Protein AF-A0A812VCA5-F1 (afdb_monomer_lite)

Radius of gyration: 24.83 Å; chains: 1; bounding box: 68×66×64 Å

Sequence (278 aa):
MALTKELDLVQTISLDGHQSVREQRDLLWLFWRYLLQLSQGEVRLMDTCKSSAPEVLPAAVPANAPSLSSWLSLDPGPFSNWGLPSPDRAWLLAASWPPWFTLPLWSWLQGSCWSQYCYKSRTPHGTSYIELLLDFVFTAGICPPASLEAAGQMPEAPEDLTEPVAVRQMINCFVQAVRQLERLSRHKVWPLRRKKVFALRALGFEEPRIGVESRLQLSRPMELGSMLLRTLHEGSAQAIVDFVRGLGKKPHPDISLQKTWQRQTASDRAKIGRMLTK

Organism: NCBI:txid1628268

Foldseek 3Di:
DVVVVVVVVVVVVVVVVVVVVVVVVVVVVVVVVVVVVVVVVVVVVVVVVVVDDDDDDDDDDDPPDLDLVLLVVLQPDDWAQPQDDQDDLLLQLLALAFQLPLNLLLVLLRVKIWGPDFDPDPAFAAAFLLLVQLLSCVRSLAQADLDSVRRLVDLHGDLAPPDFHQSVSSSVSSVVSVVSSCQLSVDDRDADKDQFHQSCVSNVDRGTHTHHRTDIDRPDSVVSSVLVNCCVVVSGCVSSRVSSNVVPDGDDGPSVSSVSSSVDDNVRSNVSSVVSND

Structure (mmCIF, N/CA/C/O backbone):
data_AF-A0A812VCA5-F1
#
_entry.id   AF-A0A812VCA5-F1
#
loop_
_atom_site.group_PDB
_atom_site.id
_atom_site.type_symbol
_atom_site.label_atom_id
_atom_site.label_alt_id
_atom_site.label_comp_id
_atom_site.label_asym_id
_atom_site.label_entity_id
_atom_site.label_seq_id
_atom_site.pdbx_PDB_ins_code
_atom_site.Cartn_x
_atom_site.Cartn_y
_atom_site.Cartn_z
_atom_site.occupancy
_atom_site.B_iso_or_equiv
_atom_site.auth_seq_id
_atom_site.auth_comp_id
_atom_site.auth_asym_id
_atom_site.auth_atom_id
_atom_site.pdbx_PDB_model_num
ATOM 1 N N . MET A 1 1 ? 47.434 -47.867 -11.215 1.00 56.16 1 MET A N 1
ATOM 2 C CA . MET A 1 1 ? 47.153 -47.872 -9.760 1.00 56.16 1 MET A CA 1
ATOM 3 C C . MET A 1 1 ? 46.870 -46.488 -9.160 1.00 56.16 1 MET A C 1
ATOM 5 O O . MET A 1 1 ? 46.261 -46.450 -8.102 1.00 56.16 1 MET A O 1
ATOM 9 N N . ALA A 1 2 ? 47.273 -45.365 -9.776 1.00 59.88 2 ALA A N 1
ATOM 10 C CA . ALA A 1 2 ? 46.920 -44.025 -9.273 1.00 59.88 2 ALA A CA 1
ATOM 11 C C . ALA A 1 2 ? 45.443 -43.656 -9.542 1.00 59.88 2 ALA A C 1
ATOM 13 O O . ALA A 1 2 ? 44.734 -43.264 -8.625 1.00 59.88 2 ALA A O 1
ATOM 14 N N . LEU A 1 3 ? 44.953 -43.921 -10.759 1.00 59.25 3 LEU A N 1
ATOM 15 C CA . LEU A 1 3 ? 43.573 -43.625 -11.183 1.00 59.25 3 LEU A CA 1
ATOM 16 C C . LEU A 1 3 ? 42.489 -44.352 -10.370 1.00 59.25 3 LEU A C 1
ATOM 18 O O . LEU A 1 3 ? 41.416 -43.811 -10.149 1.00 59.25 3 LEU A O 1
ATOM 22 N N . THR A 1 4 ? 42.766 -45.567 -9.891 1.00 70.31 4 THR A N 1
ATOM 23 C CA . THR A 1 4 ? 41.840 -46.320 -9.030 1.00 70.31 4 THR A CA 1
ATOM 24 C C . THR A 1 4 ? 41.686 -45.669 -7.656 1.00 70.31 4 THR A C 1
ATOM 26 O O . THR A 1 4 ? 40.576 -45.577 -7.155 1.00 70.31 4 THR A O 1
ATOM 29 N N . LYS A 1 5 ? 42.773 -45.124 -7.089 1.00 71.00 5 LYS A N 1
ATOM 30 C CA . LYS A 1 5 ? 42.732 -44.418 -5.798 1.00 71.00 5 LYS A CA 1
ATOM 31 C C . LYS A 1 5 ? 41.992 -43.083 -5.886 1.00 71.00 5 LYS A C 1
ATOM 33 O O . LYS A 1 5 ? 41.317 -42.701 -4.938 1.00 71.00 5 LYS A O 1
ATOM 38 N N . GLU A 1 6 ? 42.114 -42.379 -7.010 1.00 68.44 6 GLU A N 1
ATOM 39 C CA . GLU A 1 6 ? 41.361 -41.142 -7.255 1.00 68.44 6 GLU A CA 1
ATOM 40 C C . GLU A 1 6 ? 39.863 -41.418 -7.432 1.00 68.44 6 GLU A C 1
ATOM 42 O O . GLU A 1 6 ? 39.037 -40.672 -6.911 1.00 68.44 6 GLU A O 1
ATOM 47 N N . LEU A 1 7 ? 39.504 -42.517 -8.103 1.00 73.31 7 LEU A N 1
ATOM 48 C CA . LEU A 1 7 ? 38.109 -42.922 -8.266 1.00 73.31 7 LEU A CA 1
ATOM 49 C C . LEU A 1 7 ? 37.467 -43.311 -6.923 1.00 73.31 7 LEU A C 1
ATOM 51 O O . LEU A 1 7 ? 36.348 -42.885 -6.639 1.00 73.31 7 LEU A O 1
ATOM 55 N N . ASP A 1 8 ? 38.196 -44.047 -6.080 1.00 74.94 8 ASP A N 1
ATOM 56 C CA . ASP A 1 8 ? 37.752 -44.420 -4.731 1.00 74.94 8 ASP A CA 1
ATOM 57 C C . ASP A 1 8 ? 37.550 -43.183 -3.839 1.00 74.94 8 ASP A C 1
ATOM 59 O O . ASP A 1 8 ? 36.564 -43.106 -3.101 1.00 74.94 8 ASP A O 1
ATOM 63 N N . LEU A 1 9 ? 38.436 -42.183 -3.948 1.00 77.75 9 LEU A N 1
ATOM 64 C CA . LEU A 1 9 ? 38.333 -40.908 -3.229 1.00 77.75 9 LEU A CA 1
ATOM 65 C C . LEU A 1 9 ? 37.090 -40.109 -3.657 1.00 77.75 9 LEU A C 1
ATOM 67 O O . LEU A 1 9 ? 36.360 -39.583 -2.820 1.00 77.75 9 LEU A O 1
ATOM 71 N N . VAL A 1 10 ? 36.817 -40.030 -4.963 1.00 72.38 10 VAL A N 1
ATOM 72 C CA . VAL A 1 10 ? 35.624 -39.339 -5.484 1.00 72.38 10 VAL A CA 1
ATOM 73 C C . VAL A 1 10 ? 34.343 -40.048 -5.040 1.00 72.38 10 VAL A C 1
ATOM 75 O O . VAL A 1 10 ? 33.369 -39.385 -4.681 1.00 72.38 10 VAL A O 1
ATOM 78 N N . GLN A 1 11 ? 34.339 -41.383 -5.005 1.00 76.50 11 GLN A N 1
ATOM 79 C CA . GLN A 1 11 ? 33.204 -42.154 -4.498 1.00 76.50 11 GLN A CA 1
ATOM 80 C C . GLN A 1 11 ? 32.969 -41.921 -3.002 1.00 76.50 11 GLN A C 1
ATOM 82 O O . GLN A 1 11 ? 31.820 -41.741 -2.602 1.00 76.50 11 GLN A O 1
ATOM 87 N N . THR A 1 12 ? 34.027 -41.852 -2.188 1.00 76.38 12 THR A N 1
ATOM 88 C CA . THR A 1 12 ? 33.900 -41.538 -0.752 1.00 76.38 12 THR A CA 1
ATOM 89 C C . THR A 1 12 ? 33.366 -40.125 -0.534 1.00 76.38 12 THR A C 1
ATOM 91 O O . THR A 1 12 ? 32.377 -39.962 0.171 1.00 76.38 12 THR A O 1
ATOM 94 N N . ILE A 1 13 ? 33.908 -39.119 -1.231 1.00 77.62 13 ILE A N 1
ATOM 95 C CA . ILE A 1 13 ? 33.417 -37.731 -1.146 1.00 77.62 13 ILE A CA 1
ATOM 96 C C . ILE A 1 13 ? 31.944 -37.629 -1.581 1.00 77.62 13 ILE A C 1
ATOM 98 O O . ILE A 1 13 ? 31.159 -36.902 -0.970 1.00 77.62 13 ILE A O 1
ATOM 102 N N . SER A 1 14 ? 31.540 -38.362 -2.623 1.00 76.75 14 SER A N 1
ATOM 103 C CA . SER A 1 14 ? 30.147 -38.377 -3.085 1.00 76.75 14 SER A CA 1
ATOM 104 C C . SER A 1 14 ? 29.209 -39.037 -2.070 1.00 76.75 14 SER A C 1
ATOM 106 O O . SER A 1 14 ? 28.092 -38.557 -1.874 1.00 76.75 14 SER A O 1
ATOM 108 N N . LEU A 1 15 ? 29.640 -40.124 -1.424 1.00 77.88 15 LEU A N 1
ATOM 109 C CA . LEU A 1 15 ? 28.873 -40.802 -0.377 1.00 77.88 15 LEU A CA 1
ATOM 110 C C . LEU A 1 15 ? 28.726 -39.920 0.867 1.00 77.88 15 LEU A C 1
ATOM 112 O O . LEU A 1 15 ? 27.606 -39.756 1.352 1.00 77.88 15 LEU A O 1
ATOM 116 N N . ASP A 1 16 ? 29.811 -39.281 1.305 1.00 77.31 16 ASP A N 1
ATOM 117 C CA . ASP A 1 16 ? 29.817 -38.339 2.429 1.00 77.31 16 ASP A CA 1
ATOM 118 C C . ASP A 1 16 ? 28.909 -37.133 2.143 1.00 77.31 16 ASP A C 1
ATOM 120 O O . ASP A 1 16 ? 28.121 -36.711 2.992 1.00 77.31 16 ASP A O 1
ATOM 124 N N . GLY A 1 17 ? 28.937 -36.617 0.908 1.00 76.38 17 GLY A N 1
ATOM 125 C CA . GLY A 1 17 ? 28.034 -35.558 0.457 1.00 76.38 17 GLY A CA 1
ATOM 126 C C . GLY A 1 17 ? 26.562 -35.981 0.496 1.00 76.38 17 GLY A C 1
ATOM 127 O O . GLY A 1 17 ? 25.713 -35.246 1.005 1.00 76.38 17 GLY A O 1
ATOM 128 N N . HIS A 1 18 ? 26.239 -37.185 0.017 1.00 76.31 18 HIS A N 1
ATOM 129 C CA . HIS A 1 18 ? 24.876 -37.718 0.084 1.00 76.31 18 HIS A CA 1
ATOM 130 C C . HIS A 1 18 ? 24.401 -37.956 1.520 1.00 76.31 18 HIS A C 1
ATOM 132 O O . HIS A 1 18 ? 23.226 -37.723 1.816 1.00 76.31 18 HIS A O 1
ATOM 138 N N . GLN A 1 19 ? 25.290 -38.404 2.405 1.00 83.38 19 GLN A N 1
ATOM 139 C CA . GLN A 1 19 ? 24.985 -38.577 3.819 1.00 83.38 19 GLN A CA 1
ATOM 140 C C . GLN A 1 19 ? 24.722 -37.224 4.492 1.00 83.38 19 GLN A C 1
ATOM 142 O O . GLN A 1 19 ? 23.683 -37.064 5.130 1.00 83.38 19 GLN A O 1
ATOM 147 N N . SER A 1 20 ? 25.568 -36.221 4.247 1.00 76.44 20 SER A N 1
ATOM 148 C CA . SER A 1 20 ? 25.387 -34.867 4.781 1.00 76.44 20 SER A CA 1
ATOM 149 C C . SER A 1 20 ? 24.061 -34.231 4.341 1.00 76.44 20 SER A C 1
ATOM 151 O O . SER A 1 20 ? 23.353 -33.637 5.152 1.00 76.44 20 SER A O 1
ATOM 153 N N . VAL A 1 21 ? 23.653 -34.414 3.079 1.00 81.81 21 VAL A N 1
ATOM 154 C CA . VAL A 1 21 ? 22.357 -33.912 2.579 1.00 81.81 21 VAL A CA 1
ATOM 155 C C . VAL A 1 21 ? 21.173 -34.603 3.267 1.00 81.81 21 VAL A C 1
ATOM 157 O O . VAL A 1 21 ? 20.163 -33.957 3.559 1.00 81.81 21 VAL A O 1
ATOM 160 N N . ARG A 1 22 ? 21.275 -35.909 3.550 1.00 84.06 22 ARG A N 1
ATOM 161 C CA . ARG A 1 22 ? 20.239 -36.633 4.307 1.00 84.06 22 ARG A CA 1
ATOM 162 C C . ARG A 1 22 ? 20.154 -36.129 5.744 1.00 84.06 22 ARG A C 1
ATOM 164 O O . ARG A 1 22 ? 19.058 -35.814 6.194 1.00 84.06 22 ARG A O 1
ATOM 171 N N . GLU A 1 23 ? 21.292 -35.966 6.411 1.00 88.62 23 GLU A N 1
ATOM 172 C CA . GLU A 1 23 ? 21.362 -35.434 7.776 1.00 88.62 23 GLU A CA 1
ATOM 173 C C . GLU A 1 23 ? 20.780 -34.015 7.862 1.00 88.62 23 GLU A C 1
ATOM 175 O O . GLU A 1 23 ? 19.975 -33.728 8.746 1.00 88.62 23 GLU A O 1
ATOM 180 N N . GLN A 1 24 ? 21.094 -33.138 6.903 1.00 84.62 24 GLN A N 1
ATOM 181 C CA . GLN A 1 24 ? 20.508 -31.795 6.828 1.00 84.62 24 GLN A CA 1
ATOM 182 C C . GLN A 1 24 ? 18.989 -31.831 6.648 1.00 84.62 24 GLN A C 1
ATOM 184 O O . GLN A 1 24 ? 18.277 -31.064 7.297 1.00 84.62 24 GLN A O 1
ATOM 189 N N . ARG A 1 25 ? 18.473 -32.722 5.793 1.00 87.19 25 ARG A N 1
ATOM 190 C CA . ARG A 1 25 ? 17.028 -32.892 5.593 1.00 87.19 25 ARG A CA 1
ATOM 191 C C . ARG A 1 25 ? 16.339 -33.366 6.872 1.00 87.19 25 ARG A C 1
ATOM 193 O O . ARG A 1 25 ? 15.273 -32.853 7.211 1.00 87.19 25 ARG A O 1
ATOM 200 N N . ASP A 1 26 ? 16.945 -34.312 7.578 1.00 89.19 26 ASP A N 1
ATOM 201 C CA . ASP A 1 26 ? 16.383 -34.879 8.802 1.00 89.19 26 ASP A CA 1
ATOM 202 C C . ASP A 1 26 ? 16.409 -33.849 9.948 1.00 89.19 26 ASP A C 1
ATOM 204 O O . ASP A 1 26 ? 15.414 -33.680 10.657 1.00 89.19 26 ASP A O 1
ATOM 208 N N . LEU A 1 27 ? 17.486 -33.061 10.067 1.00 89.31 27 LEU A N 1
ATOM 209 C CA . LEU A 1 27 ? 17.568 -31.924 10.993 1.00 89.31 27 LEU A CA 1
ATOM 210 C C . LEU A 1 27 ? 16.545 -30.832 10.665 1.00 89.31 27 LEU A C 1
ATOM 212 O O . LEU A 1 27 ? 15.893 -30.308 11.569 1.00 89.31 27 LEU A O 1
ATOM 216 N N . LEU A 1 28 ? 16.361 -30.506 9.382 1.00 89.81 28 LEU A N 1
ATOM 217 C CA . LEU A 1 28 ? 15.352 -29.543 8.943 1.00 89.81 28 LEU A CA 1
ATOM 218 C C . LEU A 1 28 ? 13.943 -30.031 9.305 1.00 89.81 28 LEU A C 1
ATOM 220 O O . LEU A 1 28 ? 13.126 -29.257 9.798 1.00 89.81 28 LEU A O 1
ATOM 224 N N . TRP A 1 29 ? 13.660 -31.320 9.108 1.00 92.56 29 TRP A N 1
ATOM 225 C CA . TRP A 1 29 ? 12.383 -31.922 9.482 1.00 92.56 29 TRP A CA 1
ATOM 226 C C . TRP A 1 29 ? 12.132 -31.849 10.994 1.00 92.56 29 TRP A C 1
ATOM 228 O O . TRP A 1 29 ? 11.040 -31.460 11.418 1.00 92.56 29 TRP A O 1
ATOM 238 N N . LEU A 1 30 ? 13.146 -32.151 11.814 1.00 91.56 30 LEU A N 1
ATOM 239 C CA . LEU A 1 30 ? 13.072 -32.007 13.272 1.00 91.56 30 LEU A CA 1
ATOM 240 C C . LEU A 1 30 ? 12.831 -30.552 13.687 1.00 91.56 30 LEU A C 1
ATOM 242 O O . LEU A 1 30 ? 11.989 -30.295 14.547 1.00 91.56 30 LEU A O 1
ATOM 246 N N . PHE A 1 31 ? 13.514 -29.601 13.048 1.00 91.31 31 PHE A N 1
ATOM 247 C CA . PHE A 1 31 ? 13.333 -28.173 13.297 1.00 91.31 31 PHE A CA 1
ATOM 248 C C . PHE A 1 31 ? 11.910 -27.706 12.963 1.00 91.31 31 PHE A C 1
ATOM 250 O O . PHE A 1 31 ? 11.265 -27.056 13.786 1.00 91.31 31 PHE A O 1
ATOM 257 N N . TRP A 1 32 ? 11.369 -28.094 11.804 1.00 90.81 32 TRP A N 1
ATOM 258 C CA . TRP A 1 32 ? 9.988 -27.778 11.429 1.00 90.81 32 TRP A CA 1
ATOM 259 C C . TRP A 1 32 ? 8.969 -28.388 12.387 1.00 90.81 32 TRP A C 1
ATOM 261 O O . TRP A 1 32 ? 8.018 -27.718 12.793 1.00 90.81 32 TRP A O 1
ATOM 271 N N . ARG A 1 33 ? 9.178 -29.643 12.797 1.00 92.31 33 ARG A N 1
ATOM 272 C CA . ARG A 1 33 ? 8.324 -30.307 13.785 1.00 92.31 33 ARG A CA 1
ATOM 273 C C . ARG A 1 33 ? 8.376 -29.601 15.139 1.00 92.31 33 ARG A C 1
ATOM 275 O O . ARG A 1 33 ? 7.334 -29.437 15.769 1.00 92.31 33 ARG A O 1
ATOM 282 N N . TYR A 1 34 ? 9.558 -29.164 15.566 1.00 91.88 34 TYR A N 1
ATOM 283 C CA . TYR A 1 34 ? 9.727 -28.385 16.787 1.00 91.88 34 TYR A CA 1
ATOM 284 C C . TYR A 1 34 ? 8.976 -27.051 16.711 1.00 91.88 34 TYR A C 1
ATOM 286 O O . TYR A 1 34 ? 8.207 -26.738 17.616 1.00 91.88 34 TYR A O 1
ATOM 294 N N . LEU A 1 35 ? 9.111 -26.302 15.610 1.00 89.88 35 LEU A N 1
ATOM 295 C CA . LEU A 1 35 ? 8.365 -25.055 15.405 1.00 89.88 35 LEU A CA 1
ATOM 296 C C . LEU A 1 35 ? 6.846 -25.270 15.431 1.00 89.88 35 LEU A C 1
ATOM 298 O O . LEU A 1 35 ? 6.125 -24.465 16.016 1.00 89.88 35 LEU A O 1
ATOM 302 N N . LEU A 1 36 ? 6.360 -26.368 14.844 1.00 89.75 36 LEU A N 1
ATOM 303 C CA . LEU A 1 36 ? 4.942 -26.728 14.873 1.00 89.75 36 LEU A CA 1
ATOM 304 C C . LEU A 1 36 ? 4.457 -27.055 16.295 1.00 89.75 36 LEU A C 1
ATOM 306 O O . LEU A 1 36 ? 3.362 -26.665 16.688 1.00 89.75 36 LEU A O 1
ATOM 310 N N . GLN A 1 37 ? 5.261 -27.766 17.086 1.00 86.50 37 GLN A N 1
ATOM 311 C CA . GLN A 1 37 ? 4.933 -28.039 18.488 1.00 86.50 37 GLN A CA 1
ATOM 312 C C . GLN A 1 37 ? 4.944 -26.761 19.330 1.00 86.50 37 GLN A C 1
ATOM 314 O O . GLN A 1 37 ? 4.091 -26.589 20.201 1.00 86.50 37 GLN A O 1
ATOM 319 N N . LEU A 1 38 ? 5.878 -25.853 19.049 1.00 87.19 38 LEU A N 1
ATOM 320 C CA . LEU A 1 38 ? 5.997 -24.580 19.745 1.00 87.19 38 LEU A CA 1
ATOM 321 C C . LEU A 1 38 ? 4.795 -23.671 19.454 1.00 87.19 38 LEU A C 1
ATOM 323 O O . LEU A 1 38 ? 4.223 -23.117 20.390 1.00 87.19 38 LEU A O 1
ATOM 327 N N . SER A 1 39 ? 4.338 -23.604 18.198 1.00 81.25 39 SER A N 1
ATOM 328 C CA . SER A 1 39 ? 3.136 -22.841 17.835 1.00 81.25 39 SER A CA 1
ATOM 329 C C . SER A 1 39 ? 1.861 -23.429 18.449 1.00 81.25 39 SER A C 1
ATOM 331 O O . SER A 1 39 ? 1.015 -22.689 18.946 1.00 81.25 39 SER A O 1
ATOM 333 N N . GLN A 1 40 ? 1.736 -24.759 18.511 1.00 81.81 40 GLN A N 1
ATOM 334 C CA . GLN A 1 40 ? 0.631 -25.414 19.222 1.00 81.81 40 GLN A CA 1
ATOM 335 C C . GLN A 1 40 ? 0.656 -25.121 20.730 1.00 81.81 40 GLN A C 1
ATOM 337 O O . GLN A 1 40 ? -0.400 -24.935 21.337 1.00 81.81 40 GLN A O 1
ATOM 342 N N . GLY A 1 41 ? 1.844 -25.074 21.340 1.00 79.94 41 GLY A N 1
ATOM 343 C CA . GLY A 1 41 ? 2.020 -24.696 22.742 1.00 79.94 41 GLY A CA 1
ATOM 344 C C . GLY A 1 41 ? 1.624 -23.244 23.012 1.00 79.94 41 GLY A C 1
ATOM 345 O O . GLY A 1 41 ? 0.910 -22.972 23.976 1.00 79.94 41 GLY A O 1
ATOM 346 N N . GLU A 1 42 ? 2.018 -22.328 22.128 1.00 80.06 42 GLU A N 1
ATOM 347 C CA . GLU A 1 42 ? 1.663 -20.910 22.210 1.00 80.06 42 GLU A CA 1
ATOM 348 C C . GLU A 1 42 ? 0.146 -20.697 22.120 1.00 80.06 42 GLU A C 1
ATOM 350 O O . GLU A 1 42 ? -0.420 -19.987 22.949 1.00 80.06 42 GLU A O 1
ATOM 355 N N . VAL A 1 43 ? -0.537 -21.382 21.194 1.00 77.00 43 VAL A N 1
ATOM 356 C CA . VAL A 1 43 ? -2.006 -21.329 21.069 1.00 77.00 43 VAL A CA 1
ATOM 357 C C . VAL A 1 43 ? -2.696 -21.813 22.347 1.00 77.00 43 VAL A C 1
ATOM 359 O O . VAL A 1 43 ? -3.606 -21.152 22.845 1.00 77.00 43 VAL A O 1
ATOM 362 N N . ARG A 1 44 ? -2.231 -22.917 22.945 1.00 76.81 44 ARG A N 1
ATOM 363 C CA . ARG A 1 44 ? -2.796 -23.420 24.212 1.00 76.81 44 ARG A CA 1
ATOM 364 C C . ARG A 1 44 ? -2.618 -22.427 25.361 1.00 76.81 44 ARG A C 1
ATOM 366 O O . ARG A 1 44 ? -3.541 -22.233 26.151 1.00 76.81 44 ARG A O 1
ATOM 373 N N . LEU A 1 45 ? -1.449 -21.795 25.463 1.00 72.94 45 LEU A N 1
ATOM 374 C CA . LEU A 1 45 ? -1.175 -20.787 26.492 1.00 72.94 45 LEU A CA 1
ATOM 375 C C . LEU A 1 45 ? -2.020 -19.528 26.281 1.00 72.94 45 LEU A C 1
ATOM 377 O O . LEU A 1 45 ? -2.613 -19.024 27.232 1.00 72.94 45 LEU A O 1
ATOM 381 N N . MET A 1 46 ? -2.140 -19.070 25.036 1.00 69.44 46 MET A N 1
ATOM 382 C CA . MET A 1 46 ? -3.028 -17.978 24.638 1.00 69.44 46 MET A CA 1
ATOM 383 C C . MET A 1 46 ? -4.481 -18.242 25.053 1.00 69.44 46 MET A C 1
ATOM 385 O O . MET A 1 46 ? -5.133 -17.354 25.599 1.00 69.44 46 MET A O 1
ATOM 389 N N . ASP A 1 47 ? -4.990 -19.455 24.840 1.00 71.25 47 ASP A N 1
ATOM 390 C CA . ASP A 1 47 ? -6.368 -19.810 25.199 1.00 71.25 47 ASP A CA 1
ATOM 391 C C . ASP A 1 47 ? -6.567 -19.979 26.715 1.00 71.25 47 ASP A C 1
ATOM 393 O O . ASP A 1 47 ? -7.628 -19.648 27.253 1.00 71.25 47 ASP A O 1
ATOM 397 N N . THR A 1 48 ? -5.520 -20.392 27.432 1.00 73.44 48 THR A N 1
ATOM 398 C CA . THR A 1 48 ? -5.535 -20.463 28.901 1.00 73.44 48 THR A CA 1
ATOM 399 C C . THR A 1 48 ? -5.548 -19.061 29.522 1.00 73.44 48 THR A C 1
ATOM 401 O O . THR A 1 48 ? -6.347 -18.796 30.418 1.00 73.44 48 THR A O 1
ATOM 404 N N . CYS A 1 49 ? -4.745 -18.128 28.999 1.00 61.28 49 CYS A N 1
ATOM 405 C CA . CYS A 1 49 ? -4.709 -16.735 29.459 1.00 61.28 49 CYS A CA 1
ATOM 406 C C . CYS A 1 49 ? -6.018 -15.978 29.186 1.00 61.28 49 CYS A C 1
ATOM 408 O O . CYS A 1 49 ? -6.403 -15.119 29.975 1.00 61.28 49 CYS A O 1
ATOM 410 N N . LYS A 1 50 ? -6.738 -16.307 28.105 1.00 60.06 50 LYS A N 1
ATOM 411 C CA . LYS A 1 50 ? -8.083 -15.761 27.842 1.00 60.06 50 LYS A CA 1
ATOM 412 C C . LYS A 1 50 ? -9.134 -16.254 28.841 1.00 60.06 50 LYS A C 1
ATOM 414 O O . LYS A 1 50 ? -10.143 -15.583 29.032 1.00 60.06 50 LYS A O 1
ATOM 419 N N . SER A 1 51 ? -8.909 -17.411 29.464 1.00 52.91 51 SER A N 1
ATOM 420 C CA . SER A 1 51 ? -9.853 -18.026 30.406 1.00 52.91 51 SER A CA 1
ATOM 421 C C . SER A 1 51 ? -9.686 -17.525 31.848 1.00 52.91 51 SER A C 1
ATOM 423 O O . SER A 1 51 ? -10.567 -17.749 32.673 1.00 52.91 51 SER A O 1
ATOM 425 N N . SER A 1 52 ? -8.598 -16.815 32.166 1.00 48.31 52 SER A N 1
ATOM 426 C CA . SER A 1 52 ? -8.379 -16.182 33.472 1.00 48.31 52 SER A CA 1
ATOM 427 C C . SER A 1 52 ? -8.647 -14.674 33.406 1.00 48.31 52 SER A C 1
ATOM 429 O O . SER A 1 52 ? -7.719 -13.867 33.333 1.00 48.31 52 SER A O 1
ATOM 431 N N . ALA A 1 53 ? -9.920 -14.276 33.411 1.00 39.53 53 ALA A N 1
ATOM 432 C CA . ALA A 1 53 ? -10.294 -12.876 33.611 1.00 39.53 53 ALA A CA 1
ATOM 433 C C . ALA A 1 53 ? -10.209 -12.519 35.110 1.00 39.53 53 ALA A C 1
ATOM 435 O O . ALA A 1 53 ? -10.771 -13.253 35.926 1.00 39.53 53 ALA A O 1
ATOM 436 N N . PRO A 1 54 ? -9.544 -11.416 35.501 1.00 47.06 54 PRO A N 1
ATOM 437 C CA . PRO A 1 54 ? -9.640 -10.900 36.854 1.00 47.06 54 PRO A CA 1
ATOM 438 C C . PRO A 1 54 ? -10.950 -10.132 37.079 1.00 47.06 54 PRO A C 1
ATOM 440 O O . PRO A 1 54 ? -11.521 -9.513 36.181 1.00 47.06 54 PRO A O 1
ATOM 443 N N . GLU A 1 55 ? -11.382 -10.227 38.329 1.00 42.19 55 GLU A N 1
ATOM 444 C CA . GLU A 1 55 ? -12.599 -9.743 38.971 1.00 42.19 55 GLU A CA 1
ATOM 445 C C . GLU A 1 55 ? -12.778 -8.206 38.921 1.00 42.19 55 GLU A C 1
ATOM 447 O O . GLU A 1 55 ? -11.825 -7.430 38.867 1.00 42.19 55 GLU A O 1
ATOM 452 N N . VAL A 1 56 ? -14.051 -7.803 38.897 1.00 53.94 56 VAL A N 1
ATOM 453 C CA . VAL A 1 56 ? -14.657 -6.495 38.563 1.00 53.94 56 VAL A CA 1
ATOM 454 C C . VAL A 1 56 ? -14.370 -5.374 39.580 1.00 53.94 56 VAL A C 1
ATOM 456 O O . VAL A 1 56 ? -14.217 -5.676 40.755 1.00 53.94 56 VAL A O 1
ATOM 459 N N . LEU A 1 57 ? -14.410 -4.090 39.150 1.00 38.22 57 LEU A N 1
ATOM 460 C CA . LEU A 1 57 ? -15.075 -2.923 39.810 1.00 38.22 57 LEU A CA 1
ATOM 461 C C . LEU A 1 57 ? -15.006 -1.635 38.911 1.00 38.22 57 LEU A C 1
ATOM 463 O O . LEU A 1 57 ? -14.250 -1.641 37.942 1.00 38.22 57 LEU A O 1
ATOM 467 N N . PRO A 1 58 ? -15.844 -0.575 39.094 1.00 55.22 58 PRO A N 1
ATOM 468 C CA . PRO A 1 58 ? -16.917 -0.261 38.134 1.00 55.22 58 PRO A CA 1
ATOM 469 C C . PRO A 1 58 ? -16.891 1.126 37.429 1.00 55.22 58 PRO A C 1
ATOM 471 O O . PRO A 1 58 ? -16.284 2.083 37.894 1.00 55.22 58 PRO A O 1
ATOM 474 N N . ALA A 1 59 ? -17.698 1.186 36.353 1.00 48.28 59 ALA A N 1
ATOM 475 C CA . ALA A 1 59 ? -18.454 2.301 35.744 1.00 48.28 59 ALA A CA 1
ATOM 476 C C . ALA A 1 59 ? -17.740 3.545 35.157 1.00 48.28 59 ALA A C 1
ATOM 478 O O . ALA A 1 59 ? -17.427 4.490 35.871 1.00 48.28 59 ALA A O 1
ATOM 479 N N . ALA A 1 60 ? -17.701 3.625 33.814 1.00 36.16 60 ALA A N 1
ATOM 480 C CA . ALA A 1 60 ? -18.386 4.670 33.027 1.00 36.16 60 ALA A CA 1
ATOM 481 C C . ALA A 1 60 ? -18.297 4.391 31.505 1.00 36.16 60 ALA A C 1
ATOM 483 O O . ALA A 1 60 ? -17.211 4.151 30.986 1.00 36.16 60 ALA A O 1
ATOM 484 N N . VAL A 1 61 ? -19.437 4.557 30.809 1.00 38.81 61 VAL A N 1
ATOM 485 C CA . VAL A 1 61 ? -19.657 4.566 29.337 1.00 38.81 61 VAL A CA 1
ATOM 486 C C . VAL A 1 61 ? -19.793 3.165 28.699 1.00 38.81 61 VAL A C 1
ATOM 488 O O . VAL A 1 61 ? -18.977 2.290 28.978 1.00 38.81 61 VAL A O 1
ATOM 491 N N . PRO A 1 62 ? -20.861 2.893 27.911 1.00 43.97 62 PRO A N 1
ATOM 492 C CA . PRO A 1 62 ? -21.295 1.531 27.624 1.00 43.97 62 PRO A CA 1
ATOM 493 C C . PRO A 1 62 ? -20.244 0.766 26.827 1.00 43.97 62 PRO A C 1
ATOM 495 O O . PRO A 1 62 ? -19.723 1.245 25.818 1.00 43.97 62 PRO A O 1
ATOM 498 N N . ALA A 1 63 ? -19.985 -0.456 27.286 1.00 40.66 63 ALA A N 1
ATOM 499 C CA . ALA A 1 63 ? -19.311 -1.497 26.536 1.00 40.66 63 ALA A CA 1
ATOM 500 C C . ALA A 1 63 ? -20.173 -1.862 25.319 1.00 40.66 63 ALA A C 1
ATOM 502 O O . ALA A 1 63 ? -20.914 -2.843 25.328 1.00 40.66 63 ALA A O 1
ATOM 503 N N . ASN A 1 64 ? -20.108 -1.049 24.266 1.00 47.66 64 ASN A N 1
ATOM 504 C CA . ASN A 1 64 ? -20.519 -1.511 22.954 1.00 47.66 64 ASN A CA 1
ATOM 505 C C . ASN A 1 64 ? -19.570 -2.654 22.604 1.00 47.66 64 ASN A C 1
ATOM 507 O O . ASN A 1 64 ? -18.356 -2.452 22.525 1.00 47.66 64 ASN A O 1
ATOM 511 N N . ALA A 1 65 ? -20.123 -3.855 22.437 1.00 54.41 65 ALA A N 1
ATOM 512 C CA . ALA A 1 65 ? -19.387 -4.976 21.878 1.00 54.41 65 ALA A CA 1
ATOM 513 C C . ALA A 1 65 ? -18.626 -4.505 20.620 1.00 54.41 65 ALA A C 1
ATOM 515 O O . ALA A 1 65 ? -19.141 -3.639 19.892 1.00 54.41 65 ALA A O 1
ATOM 516 N N . PRO A 1 66 ? -17.413 -5.033 20.369 1.00 68.12 66 PRO A N 1
ATOM 517 C CA . PRO A 1 66 ? -16.664 -4.701 19.167 1.00 68.12 66 PRO A CA 1
ATOM 518 C C . PRO A 1 66 ? -17.582 -4.872 17.961 1.00 68.12 66 PRO A C 1
ATOM 520 O O . PRO A 1 66 ? -18.155 -5.937 17.735 1.00 68.12 66 PRO A O 1
ATOM 523 N N . SER A 1 67 ? -17.815 -3.776 17.253 1.00 80.81 67 SER A N 1
ATOM 524 C CA . SER A 1 67 ? -18.848 -3.704 16.232 1.00 80.81 67 SER A CA 1
ATOM 525 C C . SER A 1 67 ? -18.351 -2.869 15.075 1.00 80.81 67 SER A C 1
ATOM 527 O O . SER A 1 67 ? -17.693 -1.839 15.243 1.00 80.81 67 SER A O 1
ATOM 529 N N . LEU A 1 68 ? -18.700 -3.320 13.875 1.00 85.69 68 LEU A N 1
ATOM 530 C CA . LEU A 1 68 ? -18.362 -2.632 12.641 1.00 85.69 68 LEU A CA 1
ATOM 531 C C . LEU A 1 68 ? -18.858 -1.177 12.663 1.00 85.69 68 LEU A C 1
ATOM 533 O O . LEU A 1 68 ? -18.128 -0.276 12.273 1.00 85.69 68 LEU A O 1
ATOM 537 N N . SER A 1 69 ? -20.047 -0.931 13.220 1.00 86.00 69 SER A N 1
ATOM 538 C CA . SER A 1 69 ? -20.608 0.413 13.397 1.00 86.00 69 SER A CA 1
ATOM 539 C C . SER A 1 69 ? -19.741 1.315 14.281 1.00 86.00 69 SER A C 1
ATOM 541 O O . SER A 1 69 ? -19.554 2.488 13.959 1.00 86.00 69 SER A O 1
ATOM 543 N N . SER A 1 70 ? -19.160 0.776 15.356 1.00 87.81 70 SER A N 1
ATOM 544 C CA . SER A 1 70 ? -18.249 1.531 16.223 1.00 87.81 70 SER A CA 1
ATOM 545 C C . SER A 1 70 ? -16.965 1.905 15.490 1.00 87.81 70 SER A C 1
ATOM 547 O O . SER A 1 70 ? -16.485 3.026 15.634 1.00 87.81 70 SER A O 1
ATOM 549 N N . TRP A 1 71 ? -16.428 1.011 14.659 1.00 91.06 71 TRP A N 1
ATOM 550 C CA . TRP A 1 71 ? -15.259 1.319 13.835 1.00 91.06 71 TRP A CA 1
ATOM 551 C C . TRP A 1 71 ? -15.558 2.386 12.776 1.00 91.06 71 TRP A C 1
ATOM 553 O O . TRP A 1 71 ? -14.762 3.305 12.610 1.00 91.06 71 TRP A O 1
ATOM 563 N N . LEU A 1 72 ? -16.733 2.343 12.144 1.00 87.94 72 LEU A N 1
ATOM 564 C CA . LEU A 1 72 ? -17.158 3.368 11.182 1.00 87.94 72 LEU A CA 1
ATOM 565 C C . LEU A 1 72 ? -17.390 4.740 11.814 1.00 87.94 72 LEU A C 1
ATOM 567 O O . LEU A 1 72 ? -17.139 5.764 11.186 1.00 87.94 72 LEU A O 1
ATOM 571 N N . SER A 1 73 ? -17.807 4.782 13.080 1.00 87.69 73 SER A N 1
ATOM 572 C CA . SER A 1 73 ? -17.946 6.046 13.813 1.00 87.69 73 SER A CA 1
ATOM 573 C C . SER A 1 73 ? -16.611 6.770 14.055 1.00 87.69 73 SER A C 1
ATOM 575 O O . SER A 1 73 ? -16.606 7.949 14.407 1.00 87.69 73 SER A O 1
ATOM 577 N N . LEU A 1 74 ? -15.473 6.093 13.838 1.00 86.38 74 LEU A N 1
ATOM 578 C CA . LEU A 1 74 ? -14.136 6.681 13.955 1.00 86.38 74 LEU A CA 1
ATOM 579 C C . LEU A 1 74 ? -13.761 7.590 12.780 1.00 86.38 74 LEU A C 1
ATOM 581 O O . LEU A 1 74 ? -12.660 8.135 12.798 1.00 86.38 74 LEU A O 1
ATOM 585 N N . ASP A 1 75 ? -14.632 7.766 11.787 1.00 81.81 75 ASP A N 1
ATOM 586 C CA . ASP A 1 75 ? -14.410 8.595 10.601 1.00 81.81 75 ASP A CA 1
ATOM 587 C C . ASP A 1 75 ? -15.197 9.922 10.707 1.00 81.81 75 ASP A C 1
ATOM 589 O O . ASP A 1 75 ? -16.143 10.149 9.955 1.00 81.81 75 ASP A O 1
ATOM 593 N N . PRO A 1 76 ? -14.844 10.840 11.633 1.00 72.56 76 PRO A N 1
ATOM 594 C CA . PRO A 1 76 ? -15.718 11.949 12.027 1.00 72.56 76 PRO A CA 1
ATOM 595 C C . PRO A 1 76 ? -15.868 13.050 10.966 1.00 72.56 76 PRO A C 1
ATOM 597 O O . PRO A 1 76 ? -16.716 13.925 11.122 1.00 72.56 76 PRO A O 1
ATOM 600 N N . GLY A 1 77 ? -15.037 13.055 9.915 1.00 80.19 77 GLY A N 1
ATOM 601 C CA . GLY A 1 77 ? -14.922 14.183 8.986 1.00 80.19 77 GLY A CA 1
ATOM 602 C C . GLY A 1 77 ? -14.548 15.511 9.682 1.00 80.19 77 GLY A C 1
ATOM 603 O O . GLY A 1 77 ? -14.249 15.524 10.878 1.00 80.19 77 GLY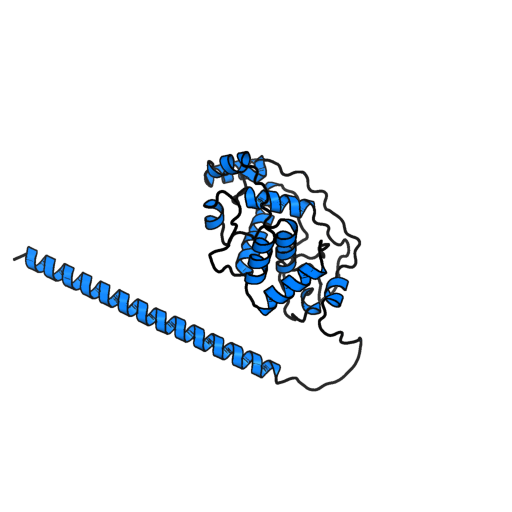 A O 1
ATOM 604 N N . PRO A 1 78 ? -14.503 16.640 8.951 1.00 90.25 78 PRO A N 1
ATOM 605 C CA . PRO A 1 78 ? -14.528 16.749 7.490 1.00 90.25 78 PRO A CA 1
ATOM 606 C C . PRO A 1 78 ? -13.258 16.163 6.845 1.00 90.25 78 PRO A C 1
ATOM 608 O O . PRO A 1 78 ? -12.210 16.047 7.487 1.00 90.25 78 PRO A O 1
ATOM 611 N N . PHE A 1 79 ? -13.356 15.785 5.569 1.00 92.69 79 PHE A N 1
ATOM 612 C CA . PHE A 1 79 ? -12.261 15.181 4.806 1.00 92.69 79 PHE A CA 1
ATOM 613 C C . PHE A 1 79 ? -11.728 16.135 3.742 1.00 92.69 79 PHE A C 1
ATOM 615 O O . PHE A 1 79 ? -12.476 16.918 3.162 1.00 92.69 79 PHE A O 1
ATOM 622 N N . SER A 1 80 ? -10.428 16.051 3.478 1.00 92.19 80 SER A N 1
ATOM 623 C CA . SER A 1 80 ? -9.755 16.851 2.463 1.00 92.19 80 SER A CA 1
ATOM 624 C C . SER A 1 80 ? -8.755 16.020 1.691 1.00 92.19 80 SER A C 1
ATOM 626 O O . SER A 1 80 ? -7.988 15.242 2.260 1.00 92.19 80 SER A O 1
ATOM 628 N N . ASN A 1 81 ? -8.731 16.250 0.389 1.00 91.44 81 ASN A N 1
ATOM 629 C CA . ASN A 1 81 ? -7.686 15.764 -0.491 1.00 91.44 81 ASN A CA 1
ATOM 630 C C . ASN A 1 81 ? -6.471 16.706 -0.399 1.00 91.44 81 ASN A C 1
ATOM 632 O O . ASN A 1 81 ? -6.606 17.873 -0.025 1.00 91.44 81 ASN A O 1
ATOM 636 N N . TRP A 1 82 ? -5.284 16.199 -0.709 1.00 89.12 82 TRP A N 1
ATOM 637 C CA . TRP A 1 82 ? -4.045 16.971 -0.804 1.00 89.12 82 TRP A CA 1
ATOM 638 C C . TRP A 1 82 ? -3.782 17.567 -2.188 1.00 89.12 82 TRP A C 1
ATOM 640 O O . TRP A 1 82 ? -2.799 18.280 -2.359 1.00 89.12 82 TRP A O 1
ATOM 650 N N . GLY A 1 83 ? -4.658 17.311 -3.162 1.00 90.50 83 GLY A N 1
ATOM 651 C CA . GLY A 1 83 ? -4.567 17.892 -4.498 1.00 90.50 83 GLY A CA 1
ATOM 652 C C . GLY A 1 83 ? -3.323 17.419 -5.242 1.00 90.50 83 GLY A C 1
ATOM 653 O O . GLY A 1 83 ? -2.609 18.233 -5.825 1.00 90.50 83 GLY A O 1
ATOM 654 N N . LEU A 1 84 ? -3.029 16.115 -5.180 1.00 93.25 84 LEU A N 1
ATOM 655 C CA . LEU A 1 84 ? -1.864 15.557 -5.864 1.00 93.25 84 LEU A CA 1
ATOM 656 C C . LEU A 1 84 ? -1.974 15.768 -7.385 1.00 93.25 84 LEU A C 1
ATOM 658 O O . LEU A 1 84 ? -3.065 15.611 -7.948 1.00 93.25 84 LEU A O 1
ATOM 662 N N . PRO A 1 85 ? -0.862 16.104 -8.063 1.00 93.50 85 PRO A N 1
ATOM 663 C CA . PRO A 1 85 ? -0.862 16.275 -9.507 1.00 93.50 85 PRO A CA 1
ATOM 664 C C . PRO A 1 85 ? -1.065 14.935 -10.224 1.00 93.50 85 PRO A C 1
ATOM 666 O O . PRO A 1 85 ? -0.893 13.855 -9.650 1.00 93.50 85 PRO A O 1
ATOM 669 N N . SER A 1 86 ? -1.379 15.007 -11.516 1.00 91.50 86 SER A N 1
ATOM 670 C CA . SER A 1 86 ? -1.310 13.841 -12.400 1.00 91.50 86 SER A CA 1
ATOM 671 C C . SER A 1 86 ? 0.102 13.240 -12.377 1.00 91.50 86 SER A C 1
ATOM 673 O O . SER A 1 86 ? 1.078 13.989 -12.270 1.00 91.50 86 SER A O 1
ATOM 675 N N . PRO A 1 87 ? 0.242 11.906 -12.465 1.00 90.75 87 PRO A N 1
ATOM 676 C CA . PRO A 1 87 ? 1.546 11.274 -12.345 1.00 90.75 87 PRO A CA 1
ATOM 677 C C . PRO A 1 87 ? 2.443 11.648 -13.528 1.00 90.75 87 PRO A C 1
ATOM 679 O O . PRO A 1 87 ? 2.080 11.432 -14.685 1.00 90.75 87 PRO A O 1
ATOM 682 N N . ASP A 1 88 ? 3.639 12.164 -13.241 1.00 91.38 88 ASP A N 1
ATOM 683 C CA . ASP A 1 88 ? 4.649 12.394 -14.271 1.00 91.38 88 ASP A CA 1
ATOM 684 C C . ASP A 1 88 ? 5.230 11.053 -14.741 1.00 91.38 88 ASP A C 1
ATOM 686 O O . ASP A 1 88 ? 5.674 10.208 -13.950 1.00 91.38 88 ASP A O 1
ATOM 690 N N . ARG A 1 89 ? 5.280 10.881 -16.064 1.00 91.75 89 ARG A N 1
ATOM 691 C CA . ARG A 1 89 ? 5.899 9.734 -16.728 1.00 91.75 89 ARG A CA 1
ATOM 692 C C . ARG A 1 89 ? 7.331 9.502 -16.243 1.00 91.75 89 ARG A C 1
ATOM 694 O O . ARG A 1 89 ? 7.739 8.349 -16.103 1.00 91.75 89 ARG A O 1
ATOM 701 N N . ALA A 1 90 ? 8.092 10.563 -15.973 1.00 91.44 90 ALA A N 1
ATOM 702 C CA . ALA A 1 90 ? 9.474 10.443 -15.519 1.00 91.44 90 ALA A CA 1
ATOM 703 C C . ALA A 1 90 ? 9.580 9.744 -14.155 1.00 91.44 90 ALA A C 1
ATOM 705 O O . ALA A 1 90 ? 10.451 8.892 -13.966 1.00 91.44 90 ALA A O 1
ATOM 706 N N . TRP A 1 91 ? 8.674 10.047 -13.220 1.00 92.06 91 TRP A N 1
ATOM 707 C CA . TRP A 1 91 ? 8.663 9.439 -11.886 1.00 92.06 91 TRP A CA 1
ATOM 708 C C . TRP A 1 91 ? 8.294 7.960 -11.962 1.00 92.06 91 TRP A C 1
ATOM 710 O O . TRP A 1 91 ? 8.925 7.130 -11.312 1.00 92.06 91 TRP A O 1
ATOM 720 N N . LEU A 1 92 ? 7.308 7.624 -12.798 1.00 91.69 92 LEU A N 1
ATOM 721 C CA . LEU A 1 92 ? 6.866 6.245 -13.006 1.00 91.69 92 LEU A CA 1
ATOM 722 C C . LEU A 1 92 ? 7.957 5.381 -13.651 1.00 91.69 92 LEU A C 1
ATOM 724 O O . LEU A 1 92 ? 8.132 4.229 -13.266 1.00 91.69 92 LEU A O 1
ATOM 728 N N . LEU A 1 93 ? 8.728 5.941 -14.589 1.00 92.75 93 LEU A N 1
ATOM 729 C CA . LEU A 1 93 ? 9.887 5.259 -15.174 1.00 92.75 93 LEU A CA 1
ATOM 730 C C . LEU A 1 93 ? 11.055 5.134 -14.186 1.00 92.75 93 LEU A C 1
ATOM 732 O O . LEU A 1 93 ? 11.767 4.135 -14.201 1.00 92.75 93 LEU A O 1
ATOM 736 N N . ALA A 1 94 ? 11.242 6.113 -13.299 1.00 93.56 94 ALA A N 1
ATOM 737 C CA . ALA A 1 94 ? 12.261 6.063 -12.251 1.00 93.56 94 ALA A CA 1
ATOM 738 C C . ALA A 1 94 ? 11.917 5.105 -11.097 1.00 93.56 94 ALA A C 1
ATOM 740 O O . ALA A 1 94 ? 12.803 4.728 -10.324 1.00 93.56 94 ALA A O 1
ATOM 741 N N . ALA A 1 95 ? 10.645 4.730 -10.944 1.00 93.50 95 ALA A N 1
ATOM 742 C CA . ALA A 1 95 ? 10.201 3.845 -9.881 1.00 93.50 95 ALA A CA 1
ATOM 743 C C . ALA A 1 95 ? 10.794 2.439 -10.041 1.00 93.50 95 ALA A C 1
ATOM 745 O O . ALA A 1 95 ? 10.874 1.877 -11.133 1.00 93.50 95 ALA A O 1
ATOM 746 N N . SER A 1 96 ? 11.189 1.837 -8.920 1.00 93.69 96 SER A N 1
ATOM 747 C CA . SER A 1 96 ? 11.657 0.449 -8.899 1.00 93.69 96 SER A CA 1
ATOM 748 C C . SER A 1 96 ? 10.511 -0.535 -9.083 1.00 93.69 96 SER A C 1
ATOM 750 O O . SER A 1 96 ? 10.772 -1.663 -9.482 1.00 93.69 96 SER A O 1
ATOM 752 N N . TRP A 1 97 ? 9.281 -0.113 -8.795 1.00 93.69 97 TRP A N 1
ATOM 753 C CA . TRP A 1 97 ? 8.057 -0.884 -8.978 1.00 93.69 97 TRP A CA 1
ATOM 754 C C . TRP A 1 97 ? 7.484 -0.701 -10.390 1.00 93.69 97 TRP A C 1
ATOM 756 O O . TRP A 1 97 ? 7.620 0.384 -10.961 1.00 93.69 97 TRP A O 1
ATOM 766 N N . PRO A 1 98 ? 6.823 -1.728 -10.948 1.00 92.44 98 PRO A N 1
ATOM 767 C CA . PRO A 1 98 ? 6.297 -1.679 -12.305 1.00 92.44 98 PRO A CA 1
ATOM 768 C C . PRO A 1 98 ? 5.100 -0.717 -12.446 1.00 92.44 98 PRO A C 1
ATOM 770 O O . PRO A 1 98 ? 4.313 -0.573 -11.504 1.00 92.44 98 PRO A O 1
ATOM 773 N N . PRO A 1 99 ? 4.913 -0.104 -13.630 1.00 92.50 99 PRO A N 1
ATOM 774 C CA . PRO A 1 99 ? 3.776 0.758 -13.952 1.00 92.50 99 PRO A CA 1
ATOM 775 C C . PRO A 1 99 ? 2.397 0.174 -13.659 1.00 92.50 99 PRO A C 1
ATOM 777 O O . PRO A 1 99 ? 1.540 0.905 -13.171 1.00 92.50 99 PRO A O 1
ATOM 780 N N . TRP A 1 100 ? 2.179 -1.128 -13.884 1.00 90.50 100 TRP A N 1
ATOM 781 C CA . TRP A 1 100 ? 0.900 -1.769 -13.547 1.00 90.50 100 TRP A CA 1
ATOM 782 C C . TRP A 1 100 ? 0.547 -1.656 -12.055 1.00 90.50 100 TRP A C 1
ATOM 784 O O . TRP A 1 100 ? -0.629 -1.705 -11.711 1.00 90.50 100 TRP A O 1
ATOM 794 N N . PHE A 1 101 ? 1.536 -1.468 -11.174 1.00 92.62 101 PHE A N 1
ATOM 795 C CA . PHE A 1 101 ? 1.326 -1.251 -9.743 1.00 92.62 101 PHE A CA 1
ATOM 796 C C . PHE A 1 101 ? 1.386 0.233 -9.363 1.00 92.62 101 PHE A C 1
ATOM 798 O O . PHE A 1 101 ? 0.549 0.713 -8.601 1.00 92.62 101 PHE A O 1
ATOM 805 N N . THR A 1 102 ? 2.356 0.985 -9.894 1.00 93.94 102 THR A N 1
ATOM 806 C CA . THR A 1 102 ? 2.586 2.383 -9.494 1.00 93.94 102 THR A CA 1
ATOM 807 C C . THR A 1 102 ? 1.534 3.353 -10.018 1.00 93.94 102 THR A C 1
ATOM 809 O O . THR A 1 102 ? 1.199 4.297 -9.304 1.00 93.94 102 THR A O 1
ATOM 812 N N . LEU A 1 103 ? 0.978 3.126 -11.214 1.00 92.56 103 LEU A N 1
ATOM 813 C CA . LEU A 1 103 ? -0.089 3.969 -11.765 1.00 92.56 103 LEU A CA 1
ATOM 814 C C . LEU A 1 103 ? -1.381 3.875 -10.933 1.00 92.56 103 LEU A C 1
ATOM 816 O O . LEU A 1 103 ? -1.860 4.916 -10.478 1.00 92.56 103 LEU A O 1
ATOM 820 N N . PRO A 1 104 ? -1.933 2.674 -10.665 1.00 92.81 104 PRO A N 1
ATOM 821 C CA . PRO A 1 104 ? -3.125 2.537 -9.829 1.00 92.81 104 PRO A CA 1
ATOM 822 C C . PRO A 1 104 ? -2.883 3.006 -8.397 1.00 92.81 104 PRO A C 1
ATOM 824 O O . PRO A 1 104 ? -3.757 3.631 -7.803 1.00 92.81 104 PRO A O 1
ATOM 827 N N . LEU A 1 105 ? -1.679 2.780 -7.859 1.00 94.69 105 LEU A N 1
ATOM 828 C CA . LEU A 1 105 ? -1.292 3.287 -6.544 1.00 94.69 105 LEU A CA 1
ATOM 829 C C . LEU A 1 105 ? -1.314 4.817 -6.489 1.00 94.69 105 LEU A C 1
ATOM 831 O O . LEU A 1 105 ? -1.852 5.382 -5.541 1.00 94.69 105 LEU A O 1
ATOM 835 N N . TRP A 1 106 ? -0.769 5.495 -7.504 1.00 94.94 106 TRP A N 1
ATOM 836 C CA . TRP A 1 106 ? -0.815 6.955 -7.578 1.00 94.94 106 TRP A CA 1
ATOM 837 C C . TRP A 1 106 ? -2.240 7.478 -7.752 1.00 94.94 106 TRP A C 1
ATOM 839 O O . TRP A 1 106 ? -2.625 8.430 -7.081 1.00 94.94 106 TRP A O 1
ATOM 849 N N . SER A 1 107 ? -3.042 6.836 -8.605 1.00 93.44 107 SER A N 1
ATOM 850 C CA . SER A 1 107 ? -4.448 7.204 -8.799 1.00 93.44 107 SER A CA 1
ATOM 851 C C . SER A 1 107 ? -5.255 7.070 -7.504 1.00 93.44 107 SER A C 1
ATOM 853 O O . SER A 1 107 ? -6.023 7.970 -7.167 1.00 93.44 107 SER A O 1
ATOM 855 N N . TRP A 1 108 ? -5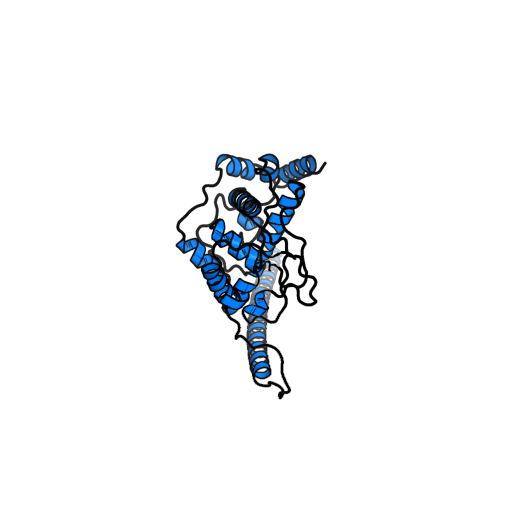.026 6.005 -6.733 1.00 94.94 108 TRP A N 1
ATOM 856 C CA . TRP A 1 108 ? -5.631 5.835 -5.414 1.00 94.94 108 TRP A CA 1
ATOM 857 C C . TRP A 1 108 ? -5.169 6.910 -4.418 1.00 94.94 108 TRP A C 1
ATOM 859 O O . TRP A 1 108 ? -6.003 7.521 -3.750 1.00 94.94 108 TRP A O 1
ATOM 869 N N . LEU A 1 109 ? -3.864 7.211 -4.354 1.00 95.06 109 LEU A N 1
ATOM 870 C CA . LEU A 1 109 ? -3.333 8.291 -3.507 1.00 95.06 109 LEU A CA 1
ATOM 871 C C . LEU A 1 109 ? -3.951 9.647 -3.870 1.00 95.06 109 LEU A C 1
ATOM 873 O O . LEU A 1 109 ? -4.315 10.418 -2.987 1.00 95.06 109 LEU A O 1
ATOM 877 N N . GLN A 1 110 ? -4.102 9.924 -5.166 1.00 94.62 110 GLN A N 1
ATOM 878 C CA . GLN A 1 110 ? -4.719 11.146 -5.668 1.00 94.62 110 GLN A CA 1
ATOM 879 C C . GLN A 1 110 ? -6.209 11.224 -5.324 1.00 94.62 110 GLN A C 1
ATOM 881 O O . GLN A 1 110 ? -6.704 12.318 -5.086 1.00 94.62 110 GLN A O 1
ATOM 886 N N . GLY A 1 111 ? -6.924 10.097 -5.282 1.00 93.31 111 GLY A N 1
ATOM 887 C CA . GLY A 1 111 ? -8.327 10.034 -4.860 1.00 93.31 111 GLY A CA 1
ATOM 888 C C . GLY A 1 111 ? -8.533 10.009 -3.341 1.00 93.31 111 GLY A C 1
ATOM 889 O O . GLY A 1 111 ? -9.658 10.186 -2.880 1.00 93.31 111 GLY A O 1
ATOM 890 N N . SER A 1 112 ? -7.471 9.803 -2.558 1.00 94.44 112 SER A N 1
ATOM 891 C CA . SER A 1 112 ? -7.562 9.630 -1.108 1.00 94.44 112 SER A CA 1
ATOM 892 C C . SER A 1 112 ? -7.896 10.942 -0.398 1.00 94.44 112 SER A C 1
ATOM 894 O O . SER A 1 112 ? -7.179 11.941 -0.503 1.00 94.44 112 SER A O 1
ATOM 896 N N . CYS A 1 113 ? -8.961 10.915 0.400 1.00 94.31 113 CYS A N 1
ATOM 897 C CA . CYS A 1 113 ? -9.371 12.026 1.249 1.00 94.31 113 CYS A CA 1
ATOM 898 C C . CYS A 1 113 ? -9.063 11.706 2.714 1.00 94.31 113 CYS A C 1
ATOM 900 O O . CYS A 1 113 ? -9.395 10.636 3.221 1.00 94.31 113 CYS A O 1
ATOM 902 N N . TRP A 1 114 ? -8.444 12.650 3.415 1.00 93.44 114 TRP A N 1
ATOM 903 C CA . TRP A 1 114 ? -7.983 12.464 4.786 1.00 93.44 114 TRP A CA 1
ATOM 904 C C . TRP A 1 114 ? -8.768 13.347 5.739 1.00 93.44 114 TRP A C 1
ATOM 906 O O . TRP A 1 114 ? -9.043 14.509 5.439 1.00 93.44 114 TRP A O 1
ATOM 916 N N . SER A 1 115 ? -9.112 12.807 6.904 1.00 92.19 115 SER A N 1
ATOM 917 C CA . SER A 1 115 ? -9.760 13.572 7.960 1.00 92.19 115 SER A CA 1
ATOM 918 C C . SER A 1 115 ? -8.855 14.726 8.378 1.00 92.19 115 SER A C 1
ATOM 920 O O . SER A 1 115 ? -7.670 14.537 8.676 1.00 92.19 115 SER A O 1
ATOM 922 N N . GLN A 1 116 ? -9.433 15.924 8.421 1.00 88.31 116 GLN A N 1
ATOM 923 C CA . GLN A 1 116 ? -8.781 17.116 8.957 1.00 88.31 116 GLN A CA 1
ATOM 924 C C . GLN A 1 116 ? -8.713 17.084 10.493 1.00 88.31 116 GLN A C 1
ATOM 926 O O . GLN A 1 116 ? -8.049 17.919 11.110 1.00 88.31 116 GLN A O 1
ATOM 931 N N . TYR A 1 117 ? -9.386 16.118 11.124 1.00 82.75 117 TYR A N 1
ATOM 932 C CA . TYR A 1 117 ? -9.405 15.976 12.567 1.00 82.75 117 TYR A CA 1
ATOM 933 C C . TYR A 1 117 ? -8.102 15.351 13.079 1.00 82.75 117 TYR A C 1
ATOM 935 O O . TYR A 1 117 ? -7.794 14.180 12.844 1.00 82.75 117 TYR A O 1
ATOM 943 N N . CYS A 1 118 ? -7.336 16.134 13.835 1.00 71.44 118 CYS A N 1
ATOM 944 C CA . CYS A 1 118 ? -6.123 15.668 14.499 1.00 71.44 118 CYS A CA 1
ATOM 945 C C . CYS A 1 118 ? -6.442 15.185 15.919 1.00 71.44 118 CYS A C 1
ATOM 947 O O . CYS A 1 118 ? -6.577 15.986 16.846 1.00 71.44 118 CYS A O 1
ATOM 949 N N . TYR A 1 119 ? -6.501 13.865 16.115 1.00 71.88 119 TYR A N 1
ATOM 950 C CA . TYR A 1 119 ? -6.700 13.271 17.439 1.00 71.88 119 TYR A CA 1
ATOM 951 C C . TYR A 1 119 ? -5.506 13.540 18.365 1.00 71.88 119 TYR A C 1
ATOM 953 O O . TYR A 1 119 ? -4.443 12.932 18.235 1.00 71.88 119 TYR A O 1
ATOM 961 N N . LYS A 1 120 ? -5.701 14.409 19.361 1.00 69.56 120 LYS A N 1
ATOM 962 C CA . LYS A 1 120 ? -4.756 14.633 20.469 1.00 69.56 120 LYS A CA 1
ATOM 963 C C . LYS A 1 120 ? -5.081 13.724 21.664 1.00 69.56 120 LYS A C 1
ATOM 965 O O . LYS A 1 120 ? -5.264 14.203 22.777 1.00 69.56 120 LYS A O 1
ATOM 970 N N . SER A 1 121 ? -5.206 12.415 21.441 1.00 76.62 121 SER A N 1
ATOM 971 C CA . SER A 1 121 ? -5.482 11.438 22.506 1.00 76.62 121 SER A CA 1
ATOM 972 C C . SER A 1 121 ? -4.266 10.551 22.792 1.00 76.62 121 SER A C 1
ATOM 974 O O . SER A 1 121 ? -3.367 10.407 21.962 1.00 76.62 121 SER A O 1
ATOM 976 N N . ARG A 1 122 ? -4.241 9.923 23.977 1.00 76.56 122 ARG A N 1
ATOM 977 C CA . ARG A 1 122 ? -3.238 8.894 24.323 1.00 76.56 122 ARG A CA 1
ATOM 978 C C . ARG A 1 122 ? -3.354 7.651 23.432 1.00 76.56 122 ARG A C 1
ATOM 980 O O . ARG A 1 122 ? -2.367 6.949 23.224 1.00 76.56 122 ARG A O 1
ATOM 987 N N . THR A 1 123 ? -4.547 7.404 22.896 1.00 80.75 123 THR A N 1
ATOM 988 C CA . THR A 1 123 ? -4.878 6.287 22.007 1.00 80.75 123 THR A CA 1
ATOM 989 C C . THR A 1 123 ? -5.424 6.824 20.682 1.00 80.75 123 THR A C 1
ATOM 991 O O . THR A 1 123 ? -6.636 6.799 20.462 1.00 80.75 123 THR A O 1
ATOM 994 N N . PRO A 1 124 ? -4.563 7.370 19.806 1.00 82.50 124 PRO A N 1
ATOM 995 C CA . PRO A 1 124 ? -5.014 7.931 18.540 1.00 82.50 124 PRO A CA 1
ATOM 996 C C . PRO A 1 124 ? -5.581 6.825 17.647 1.00 82.50 124 PRO A C 1
ATOM 998 O O . PRO A 1 124 ? -4.966 5.763 17.502 1.00 82.50 124 PRO A O 1
ATOM 1001 N N . HIS A 1 125 ? -6.738 7.078 17.034 1.00 85.56 125 HIS A N 1
ATOM 1002 C CA . HIS A 1 125 ? -7.362 6.096 16.155 1.00 85.56 125 HIS A CA 1
ATOM 1003 C C . HIS A 1 125 ? -6.545 5.924 14.878 1.00 85.56 125 HIS A C 1
ATOM 1005 O O . HIS A 1 125 ? -6.074 4.814 14.660 1.00 85.56 125 HIS A O 1
ATOM 1011 N N . GLY A 1 126 ? -6.268 7.003 14.131 1.00 91.00 126 GLY A N 1
ATOM 1012 C CA . GLY A 1 126 ? -5.460 6.971 12.900 1.00 91.00 126 GLY A CA 1
ATOM 1013 C C . GLY A 1 126 ? -5.923 5.915 11.889 1.00 91.00 126 GLY A C 1
ATOM 1014 O O . GLY A 1 126 ? -6.910 5.224 12.114 1.00 91.00 126 GLY A O 1
ATOM 1015 N N . THR A 1 127 ? -5.226 5.759 10.768 1.00 93.94 127 THR A N 1
ATOM 1016 C CA . THR A 1 127 ? -5.511 4.654 9.830 1.00 93.94 127 THR A CA 1
ATOM 1017 C C . THR A 1 127 ? -4.367 3.667 9.861 1.00 93.94 127 THR A C 1
ATOM 1019 O O . THR A 1 127 ? -3.217 4.044 9.634 1.00 93.94 127 THR A O 1
ATOM 1022 N N . SER A 1 128 ? -4.640 2.404 10.169 1.00 95.25 128 SER A N 1
ATOM 1023 C CA . SER A 1 128 ? -3.625 1.353 10.121 1.00 95.25 128 SER A CA 1
ATOM 1024 C C . SER A 1 128 ? -3.216 1.038 8.685 1.00 95.25 128 SER A C 1
ATOM 1026 O O . SER A 1 128 ? -3.970 1.241 7.738 1.00 95.25 128 SER A O 1
ATOM 1028 N N . TYR A 1 129 ? -2.003 0.516 8.501 1.00 96.06 129 TYR A N 1
ATOM 1029 C CA . TYR A 1 129 ? -1.546 0.146 7.162 1.00 96.06 129 TYR A CA 1
ATOM 1030 C C . TYR A 1 129 ? -2.357 -0.987 6.531 1.00 96.06 129 TYR A C 1
ATOM 1032 O O . TYR A 1 129 ? -2.422 -1.047 5.310 1.00 96.06 129 TYR A O 1
ATOM 1040 N N . ILE A 1 130 ? -2.980 -1.856 7.334 1.00 95.00 130 ILE A N 1
ATOM 1041 C CA . ILE A 1 130 ? -3.894 -2.868 6.798 1.00 95.00 130 ILE A CA 1
ATOM 1042 C C . ILE A 1 130 ? -5.178 -2.221 6.270 1.00 95.00 130 ILE A C 1
ATOM 1044 O O . ILE A 1 130 ? -5.605 -2.568 5.180 1.00 95.00 130 ILE A O 1
ATOM 1048 N N . GLU A 1 131 ? -5.740 -1.228 6.966 1.00 94.94 131 GLU A N 1
ATOM 1049 C CA . GLU A 1 131 ? -6.898 -0.474 6.460 1.00 94.94 131 GLU A CA 1
ATOM 1050 C C . GLU A 1 131 ? -6.568 0.232 5.138 1.00 94.94 131 GLU A C 1
ATOM 1052 O O . GLU A 1 131 ? -7.328 0.116 4.184 1.00 94.94 131 GLU A O 1
ATOM 1057 N N . LEU A 1 132 ? -5.402 0.889 5.049 1.00 95.69 132 LEU A N 1
ATOM 1058 C CA . LEU A 1 132 ? -4.951 1.538 3.809 1.00 95.69 132 LEU A CA 1
ATOM 1059 C C . LEU A 1 132 ? -4.740 0.544 2.667 1.00 95.69 132 LEU A C 1
ATOM 1061 O O . LEU A 1 132 ? -5.132 0.809 1.536 1.00 95.69 132 LEU A O 1
ATOM 1065 N N . LEU A 1 133 ? -4.105 -0.592 2.964 1.00 95.25 133 LEU A N 1
ATOM 1066 C CA . LEU A 1 133 ? -3.880 -1.653 1.992 1.00 95.25 133 LEU A CA 1
ATOM 1067 C C . LEU A 1 133 ? -5.211 -2.164 1.435 1.00 95.25 133 LEU A C 1
ATOM 1069 O O . LEU A 1 133 ? -5.350 -2.310 0.225 1.00 95.25 133 LEU A O 1
ATOM 1073 N N . LEU A 1 134 ? -6.175 -2.443 2.312 1.00 93.94 134 LEU A N 1
ATOM 1074 C CA . LEU A 1 134 ? -7.475 -2.960 1.909 1.00 93.94 134 LEU A CA 1
ATOM 1075 C C . LEU A 1 134 ? -8.273 -1.932 1.108 1.00 93.94 134 LEU A C 1
ATOM 1077 O O . LEU A 1 134 ? -8.876 -2.317 0.115 1.00 93.94 134 LEU A O 1
ATOM 1081 N N . ASP A 1 135 ? -8.240 -0.648 1.475 1.00 94.62 135 ASP A N 1
ATOM 1082 C CA . ASP A 1 135 ? -8.905 0.404 0.693 1.00 94.62 135 ASP A CA 1
ATOM 1083 C C . ASP A 1 135 ? -8.277 0.565 -0.697 1.00 94.62 135 ASP A C 1
ATOM 1085 O O . ASP A 1 135 ? -8.996 0.661 -1.694 1.00 94.62 135 ASP A O 1
ATOM 1089 N N . PHE A 1 136 ? -6.944 0.487 -0.785 1.00 94.12 136 PHE A N 1
ATOM 1090 C CA . PHE A 1 136 ? -6.236 0.451 -2.062 1.00 94.12 136 PHE A CA 1
ATOM 1091 C C . PHE A 1 136 ? -6.669 -0.748 -2.911 1.00 94.12 136 PHE A C 1
ATOM 1093 O O . PHE A 1 136 ? -7.068 -0.559 -4.057 1.00 94.12 136 PHE A O 1
ATOM 1100 N N . VAL A 1 137 ? -6.635 -1.969 -2.363 1.00 91.94 137 VAL A N 1
ATOM 1101 C CA . VAL A 1 137 ? -7.052 -3.179 -3.094 1.00 91.94 137 VAL A CA 1
ATOM 1102 C C . VAL A 1 137 ? -8.499 -3.046 -3.560 1.00 91.94 137 VAL A C 1
ATOM 1104 O O . VAL A 1 137 ? -8.817 -3.372 -4.702 1.00 91.94 137 VAL A O 1
ATOM 1107 N N . PHE A 1 138 ? -9.366 -2.529 -2.693 1.00 89.69 138 PHE A N 1
ATOM 1108 C CA . PHE A 1 138 ? -10.782 -2.363 -2.974 1.00 89.69 138 PHE A CA 1
ATOM 1109 C C . PHE A 1 138 ? -11.044 -1.365 -4.107 1.00 89.69 138 PHE A C 1
ATOM 1111 O O . PHE A 1 138 ? -11.882 -1.604 -4.975 1.00 89.69 138 PHE A O 1
ATOM 1118 N N . THR A 1 139 ? -10.314 -0.252 -4.105 1.00 90.06 139 THR A N 1
ATOM 1119 C CA . THR A 1 139 ? -10.512 0.856 -5.046 1.00 90.06 139 THR A CA 1
ATOM 1120 C C . THR A 1 139 ? -9.795 0.618 -6.373 1.00 90.06 139 THR A C 1
ATOM 1122 O O . THR A 1 139 ? -10.366 0.846 -7.437 1.00 90.06 139 THR A O 1
ATOM 1125 N N . ALA A 1 140 ? -8.547 0.151 -6.322 1.00 89.38 140 ALA A N 1
ATOM 1126 C CA . ALA A 1 140 ? -7.715 -0.079 -7.499 1.00 89.38 140 ALA A CA 1
ATOM 1127 C C . ALA A 1 140 ? -7.967 -1.445 -8.154 1.00 89.38 140 ALA A C 1
ATOM 1129 O O . ALA A 1 140 ? -7.658 -1.613 -9.332 1.00 89.38 140 ALA A O 1
ATOM 1130 N N . GLY A 1 141 ? -8.510 -2.417 -7.412 1.00 87.44 141 GLY A N 1
ATOM 1131 C CA . GLY A 1 141 ? -8.755 -3.775 -7.902 1.00 87.44 141 GLY A CA 1
ATOM 1132 C C . GLY A 1 141 ? -7.478 -4.589 -8.126 1.00 87.44 141 GLY A C 1
ATOM 1133 O O . GLY A 1 141 ? -7.462 -5.467 -8.980 1.00 87.44 141 GLY A O 1
ATOM 1134 N N . ILE A 1 142 ? -6.392 -4.277 -7.409 1.00 88.44 142 ILE A N 1
ATOM 1135 C CA . ILE A 1 142 ? -5.083 -4.928 -7.570 1.00 88.44 142 ILE A CA 1
ATOM 1136 C C . ILE A 1 142 ? -4.527 -5.320 -6.213 1.00 88.44 142 ILE A C 1
ATOM 1138 O O . ILE A 1 142 ? -4.491 -4.508 -5.288 1.00 88.44 142 ILE A O 1
ATOM 1142 N N . CYS A 1 143 ? -3.995 -6.534 -6.124 1.00 88.00 143 CYS A N 1
ATOM 1143 C CA . CYS A 1 143 ? -3.179 -6.955 -4.994 1.00 88.00 143 CYS A CA 1
ATOM 1144 C C . CYS A 1 143 ? -1.744 -6.429 -5.130 1.00 88.00 143 CYS A C 1
ATOM 1146 O O . CYS A 1 143 ? -1.124 -6.617 -6.181 1.00 88.00 143 CYS A O 1
ATOM 1148 N N . PRO A 1 144 ? -1.154 -5.839 -4.075 1.00 88.69 144 PRO A N 1
ATOM 1149 C CA . PRO A 1 144 ? 0.274 -5.578 -4.077 1.00 88.69 144 PRO A CA 1
ATOM 1150 C C . PRO A 1 144 ? 1.085 -6.853 -4.311 1.00 88.69 144 PRO A C 1
ATOM 1152 O O . PRO A 1 144 ? 0.713 -7.918 -3.810 1.00 88.69 144 PRO A O 1
ATOM 1155 N N . PRO A 1 145 ? 2.208 -6.746 -5.032 1.00 87.81 145 PRO A N 1
ATOM 1156 C CA . PRO A 1 145 ? 3.085 -7.881 -5.274 1.00 87.81 145 PRO A CA 1
ATOM 1157 C C . PRO A 1 145 ? 3.699 -8.412 -3.972 1.00 87.81 145 PRO A C 1
ATOM 1159 O O . PRO A 1 145 ? 3.887 -7.670 -3.006 1.00 87.81 145 PRO A O 1
ATOM 1162 N N . ALA A 1 146 ? 4.082 -9.690 -3.981 1.00 84.69 146 ALA A N 1
ATOM 1163 C CA . ALA A 1 146 ? 4.769 -10.335 -2.860 1.00 84.69 146 ALA A CA 1
ATOM 1164 C C . ALA A 1 146 ? 6.187 -9.776 -2.626 1.00 84.69 146 ALA A C 1
ATOM 1166 O O . ALA A 1 146 ? 6.658 -9.699 -1.488 1.00 84.69 146 ALA A O 1
ATOM 1167 N N . SER A 1 147 ? 6.877 -9.370 -3.694 1.00 88.75 147 SER A N 1
ATOM 1168 C CA . SER A 1 147 ? 8.194 -8.736 -3.626 1.00 88.75 147 SER A CA 1
ATOM 1169 C C . SER A 1 147 ? 8.461 -7.849 -4.842 1.00 88.75 147 SER A C 1
ATOM 1171 O O . SER A 1 147 ? 7.715 -7.859 -5.824 1.00 88.75 147 SER A O 1
ATOM 1173 N N . LEU A 1 148 ? 9.542 -7.070 -4.772 1.00 88.56 148 LEU A N 1
ATOM 1174 C CA . LEU A 1 148 ? 10.003 -6.249 -5.889 1.00 88.56 148 LEU A CA 1
ATOM 1175 C C . LEU A 1 148 ? 10.481 -7.112 -7.065 1.00 88.56 148 LEU A C 1
ATOM 1177 O O . LEU A 1 148 ? 10.193 -6.789 -8.216 1.00 88.56 148 LEU A O 1
ATOM 1181 N N . GLU A 1 149 ? 11.191 -8.207 -6.778 1.00 87.31 149 GLU A N 1
ATOM 1182 C CA . GLU A 1 149 ? 11.685 -9.130 -7.801 1.00 87.31 149 GLU A CA 1
ATOM 1183 C C . GLU A 1 149 ? 10.524 -9.814 -8.524 1.00 87.31 149 GLU A C 1
ATOM 1185 O O . GLU A 1 149 ? 10.486 -9.805 -9.754 1.00 87.31 149 GLU A O 1
ATOM 1190 N N . ALA A 1 150 ? 9.546 -10.323 -7.765 1.00 85.12 150 ALA A N 1
ATOM 1191 C CA . ALA A 1 150 ? 8.347 -10.945 -8.318 1.00 85.12 150 ALA A CA 1
ATOM 1192 C C . ALA A 1 150 ? 7.576 -9.962 -9.212 1.00 85.12 150 ALA A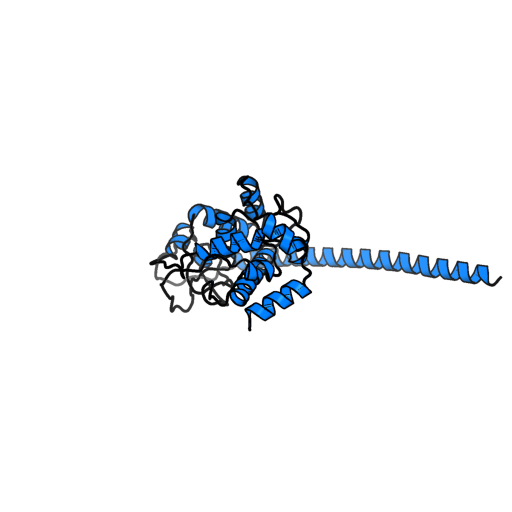 C 1
ATOM 1194 O O . ALA A 1 150 ? 7.199 -10.295 -10.332 1.00 85.12 150 ALA A O 1
ATOM 1195 N N . ALA A 1 151 ? 7.422 -8.711 -8.764 1.00 86.06 151 ALA A N 1
ATOM 1196 C CA . ALA A 1 151 ? 6.743 -7.677 -9.541 1.00 86.06 151 ALA A CA 1
ATOM 1197 C C . ALA A 1 151 ? 7.458 -7.354 -10.862 1.00 86.06 151 ALA A C 1
ATOM 1199 O O . ALA A 1 151 ? 6.807 -7.082 -11.869 1.00 86.06 151 ALA A O 1
ATOM 1200 N N . GLY A 1 152 ? 8.795 -7.364 -10.865 1.00 83.38 152 GLY A N 1
ATOM 1201 C CA . GLY A 1 152 ? 9.595 -7.033 -12.044 1.00 83.38 152 GLY A CA 1
ATOM 1202 C C . GLY A 1 152 ? 9.548 -8.082 -13.153 1.00 83.38 152 GLY A C 1
ATOM 1203 O O . GLY A 1 152 ? 9.749 -7.736 -14.316 1.00 83.38 152 GLY A O 1
ATOM 1204 N N . GLN A 1 153 ? 9.253 -9.335 -12.807 1.00 83.94 153 GLN A N 1
ATOM 1205 C CA . GLN A 1 153 ? 9.093 -10.428 -13.768 1.00 83.94 153 GLN A CA 1
ATOM 1206 C C . GLN A 1 153 ? 7.710 -10.423 -14.437 1.00 83.94 153 GLN A C 1
ATOM 1208 O O . GLN A 1 153 ? 7.540 -11.004 -15.508 1.00 83.94 153 GLN A O 1
ATOM 1213 N N . MET A 1 154 ? 6.729 -9.744 -13.837 1.00 82.06 154 MET A N 1
ATOM 1214 C CA . MET A 1 154 ? 5.348 -9.735 -14.309 1.00 82.06 154 MET A CA 1
ATOM 1215 C C . MET A 1 154 ? 5.102 -8.590 -15.307 1.00 82.06 154 MET A C 1
ATOM 1217 O O . MET A 1 154 ? 5.336 -7.418 -14.981 1.00 82.06 154 MET A O 1
ATOM 1221 N N . PRO A 1 155 ? 4.617 -8.886 -16.529 1.00 77.56 155 PRO A N 1
ATOM 1222 C CA . PRO A 1 155 ? 4.285 -7.851 -17.500 1.00 77.56 155 PRO A CA 1
ATOM 1223 C C . PRO A 1 155 ? 3.015 -7.084 -17.144 1.00 77.56 155 PRO A C 1
ATOM 1225 O O . PRO A 1 155 ? 2.925 -5.899 -17.453 1.00 77.56 155 PRO A O 1
ATOM 1228 N N . GLU A 1 156 ? 2.074 -7.728 -16.466 1.00 81.12 156 GLU A N 1
ATOM 1229 C CA . GLU A 1 156 ? 0.786 -7.166 -16.069 1.00 81.12 156 GLU A CA 1
ATOM 1230 C C . GLU A 1 156 ? 0.500 -7.509 -14.604 1.00 81.12 156 GLU A C 1
ATOM 1232 O O . GLU A 1 156 ? 1.216 -8.310 -13.997 1.00 81.12 156 GLU A O 1
ATOM 1237 N N . ALA A 1 157 ? -0.531 -6.886 -14.029 1.00 80.50 157 ALA A N 1
ATOM 1238 C CA . ALA A 1 157 ? -0.974 -7.220 -12.682 1.00 80.50 157 ALA A CA 1
ATOM 1239 C C . ALA A 1 157 ? -1.399 -8.703 -12.625 1.00 80.50 157 ALA A C 1
ATOM 1241 O O . ALA A 1 157 ? -2.151 -9.136 -13.503 1.00 80.50 157 ALA A O 1
ATOM 1242 N N . PRO A 1 158 ? -0.930 -9.483 -11.632 1.00 75.69 158 PRO A N 1
ATOM 1243 C CA . PRO A 1 158 ? -1.260 -10.899 -11.541 1.00 75.69 158 PRO A CA 1
ATOM 1244 C C . PRO A 1 158 ? -2.763 -11.091 -11.310 1.00 75.69 158 PRO A C 1
ATOM 1246 O O . PRO A 1 158 ? -3.349 -10.438 -10.447 1.00 75.69 158 PRO A O 1
ATOM 1249 N N . GLU A 1 159 ? -3.369 -12.000 -12.078 1.00 69.44 159 GLU A N 1
ATOM 1250 C CA . GLU A 1 159 ? -4.782 -12.382 -11.926 1.00 69.44 159 GLU A CA 1
ATOM 1251 C C . GLU A 1 159 ? -4.991 -13.270 -10.700 1.00 69.44 159 GLU A C 1
ATOM 1253 O O . GLU A 1 159 ? -5.968 -13.118 -9.970 1.00 69.44 159 GLU A O 1
ATOM 1258 N N . ASP A 1 160 ? -4.026 -14.152 -10.449 1.00 66.69 160 ASP A N 1
ATOM 1259 C CA . ASP A 1 160 ? -4.005 -15.044 -9.307 1.00 66.69 160 ASP A CA 1
ATOM 1260 C C . ASP A 1 160 ? -2.667 -14.933 -8.584 1.00 66.69 160 ASP A C 1
ATOM 1262 O O . ASP A 1 160 ? -1.588 -15.024 -9.174 1.00 66.69 160 ASP A O 1
ATOM 1266 N N . LEU A 1 161 ? -2.745 -14.770 -7.266 1.00 65.94 161 LEU A N 1
ATOM 1267 C CA . LEU A 1 161 ? -1.605 -14.988 -6.392 1.00 65.94 161 LEU A CA 1
ATOM 1268 C C . LEU A 1 161 ? -1.498 -16.494 -6.155 1.00 65.94 161 LEU A C 1
ATOM 1270 O O . LEU A 1 161 ? -2.192 -17.056 -5.314 1.00 65.94 161 LEU A O 1
ATOM 1274 N N . THR A 1 162 ? -0.652 -17.151 -6.946 1.00 64.38 162 THR A N 1
ATOM 1275 C CA . THR A 1 162 ? -0.371 -18.589 -6.820 1.00 64.38 162 THR A CA 1
ATOM 1276 C C . THR A 1 162 ? 0.459 -18.916 -5.581 1.00 64.38 162 THR A C 1
ATOM 1278 O O . THR A 1 162 ? 0.461 -20.055 -5.121 1.00 64.38 162 THR A O 1
ATOM 1281 N N . GLU A 1 163 ? 1.166 -17.928 -5.033 1.00 67.38 163 GLU A N 1
ATOM 1282 C CA . GLU A 1 163 ? 2.016 -18.089 -3.857 1.00 67.38 163 GLU A CA 1
ATOM 1283 C C . GLU A 1 163 ? 1.316 -17.589 -2.586 1.00 67.38 163 GLU A C 1
ATOM 1285 O O . GLU A 1 163 ? 0.651 -16.548 -2.614 1.00 67.38 163 GLU A O 1
ATOM 1290 N N . PRO A 1 164 ? 1.481 -18.282 -1.444 1.00 69.31 164 PRO A N 1
ATOM 1291 C CA . PRO A 1 164 ? 0.948 -17.815 -0.173 1.00 69.31 164 PRO A CA 1
ATOM 1292 C C . PRO A 1 164 ? 1.670 -16.530 0.249 1.00 69.31 164 PRO A C 1
ATOM 1294 O O . PRO A 1 164 ? 2.835 -16.552 0.648 1.00 69.31 164 PRO A O 1
ATOM 1297 N N . VAL A 1 165 ? 0.973 -15.394 0.189 1.00 77.81 165 VAL A N 1
ATOM 1298 C CA . VAL A 1 165 ? 1.530 -14.102 0.604 1.00 77.81 165 VAL A CA 1
ATOM 1299 C C . VAL A 1 165 ? 1.042 -13.741 2.002 1.00 77.81 165 VAL A C 1
ATOM 1301 O O . VAL A 1 165 ? -0.154 -13.684 2.279 1.00 77.81 165 VAL A O 1
ATOM 1304 N N . ALA A 1 166 ? 1.977 -13.444 2.904 1.00 86.25 166 ALA A N 1
ATOM 1305 C CA . ALA A 1 166 ? 1.636 -12.912 4.217 1.00 86.25 166 ALA A CA 1
ATOM 1306 C C . ALA A 1 166 ? 1.118 -11.468 4.100 1.00 86.25 166 ALA A C 1
ATOM 1308 O O . ALA A 1 166 ? 1.752 -10.624 3.464 1.00 86.25 166 ALA A O 1
ATOM 1309 N N . VAL A 1 167 ? 0.041 -11.131 4.818 1.00 89.44 167 VAL A N 1
ATOM 1310 C CA . VAL A 1 167 ? -0.529 -9.764 4.857 1.00 89.44 167 VAL A CA 1
ATOM 1311 C C . VAL A 1 167 ? 0.535 -8.721 5.216 1.00 89.44 167 VAL A C 1
ATOM 1313 O O . VAL A 1 167 ? 0.612 -7.648 4.619 1.00 89.44 167 VAL A O 1
ATOM 1316 N N . ARG A 1 168 ? 1.431 -9.056 6.153 1.00 90.56 168 ARG A N 1
ATOM 1317 C CA . ARG A 1 168 ? 2.562 -8.200 6.539 1.00 90.56 168 ARG A CA 1
ATOM 1318 C C . ARG A 1 168 ? 3.487 -7.880 5.361 1.00 90.56 168 ARG A C 1
ATOM 1320 O O . ARG A 1 168 ? 3.971 -6.754 5.267 1.00 90.56 168 ARG A O 1
ATOM 1327 N N . GLN A 1 169 ? 3.741 -8.853 4.491 1.00 90.81 169 GLN A N 1
ATOM 1328 C CA . GLN A 1 169 ? 4.589 -8.671 3.319 1.00 90.81 169 GLN A CA 1
ATOM 1329 C C . GLN A 1 169 ? 3.915 -7.739 2.305 1.00 90.81 169 GLN A C 1
ATOM 1331 O O . GLN A 1 169 ? 4.544 -6.778 1.868 1.00 90.81 169 GLN A O 1
ATOM 1336 N N . MET A 1 170 ? 2.617 -7.928 2.038 1.00 90.94 170 MET A N 1
ATOM 1337 C CA . MET A 1 170 ? 1.839 -7.027 1.172 1.00 90.94 170 MET A CA 1
ATOM 1338 C C . MET A 1 170 ? 1.854 -5.588 1.693 1.00 90.94 170 MET A C 1
ATOM 1340 O O . MET A 1 170 ? 2.113 -4.654 0.934 1.00 90.94 170 MET A O 1
ATOM 1344 N N . ILE A 1 171 ? 1.653 -5.407 3.005 1.00 94.50 171 ILE A N 1
ATOM 1345 C CA . ILE A 1 171 ? 1.747 -4.098 3.665 1.00 94.50 171 ILE A CA 1
ATOM 1346 C C . ILE A 1 171 ? 3.134 -3.483 3.453 1.00 94.50 171 ILE A C 1
ATOM 1348 O O . ILE A 1 171 ? 3.240 -2.297 3.143 1.00 94.50 171 ILE A O 1
ATOM 1352 N N . ASN A 1 172 ? 4.206 -4.263 3.612 1.00 94.12 172 ASN A N 1
ATOM 1353 C CA . ASN A 1 172 ? 5.566 -3.764 3.421 1.00 94.12 172 ASN A CA 1
ATOM 1354 C C . ASN A 1 172 ? 5.801 -3.298 1.979 1.00 94.12 172 ASN A C 1
ATOM 1356 O O . ASN 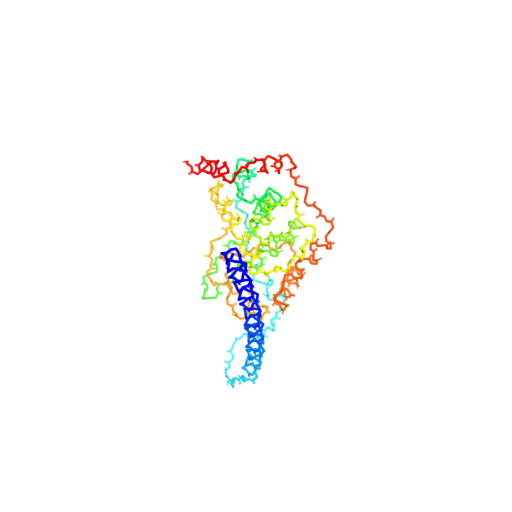A 1 172 ? 6.296 -2.186 1.791 1.00 94.12 172 ASN A O 1
ATOM 1360 N N . CYS A 1 173 ? 5.431 -4.103 0.979 1.00 94.31 173 CYS A N 1
ATOM 1361 C CA . CYS A 1 173 ? 5.579 -3.758 -0.437 1.00 94.31 173 CYS A CA 1
ATOM 1362 C C . CYS A 1 173 ? 4.774 -2.504 -0.794 1.00 94.31 173 CYS A C 1
ATOM 1364 O O . CYS A 1 173 ? 5.320 -1.560 -1.366 1.00 94.31 173 CYS A O 1
ATOM 1366 N N . PHE A 1 174 ? 3.517 -2.443 -0.354 1.00 95.88 174 PHE A N 1
ATOM 1367 C CA . PHE A 1 174 ? 2.654 -1.274 -0.499 1.00 95.88 174 PHE A CA 1
ATOM 1368 C C . PHE A 1 174 ? 3.288 -0.011 0.103 1.00 95.88 174 PHE A C 1
ATOM 1370 O O . PHE A 1 174 ? 3.473 0.991 -0.586 1.00 95.88 174 PHE A O 1
ATOM 1377 N N . VAL A 1 175 ? 3.722 -0.064 1.367 1.00 96.00 175 VAL A N 1
ATOM 1378 C CA . VAL A 1 175 ? 4.328 1.092 2.047 1.00 96.00 175 VAL A CA 1
ATOM 1379 C C . VAL A 1 175 ? 5.652 1.511 1.408 1.00 96.00 175 VAL A C 1
ATOM 1381 O O . VAL A 1 175 ? 5.941 2.707 1.324 1.00 96.00 175 VAL A O 1
ATOM 1384 N N . GLN A 1 176 ? 6.473 0.563 0.955 1.00 95.88 176 GLN A N 1
ATOM 1385 C CA . GLN A 1 176 ? 7.717 0.870 0.247 1.00 95.88 176 GLN A CA 1
ATOM 1386 C C . GLN A 1 176 ? 7.458 1.555 -1.096 1.00 95.88 176 GLN A C 1
ATOM 1388 O O . GLN A 1 176 ? 8.161 2.516 -1.419 1.00 95.88 176 GLN A O 1
ATOM 1393 N N . ALA A 1 177 ? 6.454 1.102 -1.850 1.00 95.75 177 ALA A N 1
ATOM 1394 C CA . ALA A 1 177 ? 6.063 1.716 -3.112 1.00 95.75 177 ALA A CA 1
ATOM 1395 C C . ALA A 1 177 ? 5.577 3.152 -2.913 1.00 95.75 177 ALA A C 1
ATOM 1397 O O . ALA A 1 177 ? 6.098 4.061 -3.560 1.00 95.75 177 ALA A O 1
ATOM 1398 N N . VAL A 1 178 ? 4.691 3.389 -1.941 1.00 95.75 178 VAL A N 1
ATOM 1399 C CA . VAL A 1 178 ? 4.217 4.748 -1.639 1.00 95.75 178 VAL A CA 1
ATOM 1400 C C . VAL A 1 178 ? 5.369 5.665 -1.224 1.00 95.75 178 VAL A C 1
ATOM 1402 O O . VAL A 1 178 ? 5.504 6.762 -1.756 1.00 95.75 178 VAL A O 1
ATOM 1405 N N . ARG A 1 179 ? 6.273 5.209 -0.345 1.00 95.00 179 ARG A N 1
ATOM 1406 C CA . ARG A 1 179 ? 7.457 6.000 0.047 1.00 95.00 179 ARG A CA 1
ATOM 1407 C C . ARG A 1 179 ? 8.418 6.264 -1.107 1.00 95.00 179 ARG A C 1
ATOM 1409 O O . ARG A 1 179 ? 9.161 7.243 -1.082 1.00 95.00 179 ARG A O 1
ATOM 1416 N N . GLN A 1 180 ? 8.500 5.367 -2.086 1.00 94.56 180 GLN A N 1
ATOM 1417 C CA . GLN A 1 180 ? 9.296 5.626 -3.279 1.00 94.56 180 GLN A CA 1
ATOM 1418 C C . GLN A 1 180 ? 8.645 6.710 -4.139 1.00 94.56 180 GLN A C 1
ATOM 1420 O O . GLN A 1 180 ? 9.347 7.633 -4.542 1.00 94.56 180 GLN A O 1
ATOM 1425 N N . LEU A 1 181 ? 7.332 6.635 -4.360 1.00 94.44 181 LEU A N 1
ATOM 1426 C CA . LEU A 1 181 ? 6.588 7.650 -5.107 1.00 94.44 181 LEU A CA 1
ATOM 1427 C C . LEU A 1 181 ? 6.648 9.020 -4.421 1.00 94.44 181 LEU A C 1
ATOM 1429 O O . LEU A 1 181 ? 6.910 10.014 -5.088 1.00 94.44 181 LEU A O 1
ATOM 1433 N N . GLU A 1 182 ? 6.518 9.077 -3.096 1.00 94.31 182 GLU A N 1
ATOM 1434 C CA . GLU A 1 182 ? 6.692 10.302 -2.300 1.00 94.31 182 GLU A CA 1
ATOM 1435 C C . GLU A 1 182 ? 8.078 10.932 -2.523 1.00 94.31 182 GLU A C 1
ATOM 1437 O O . GLU A 1 182 ? 8.194 12.125 -2.794 1.00 94.31 182 GLU A O 1
ATOM 1442 N N . ARG A 1 183 ? 9.146 10.121 -2.500 1.00 93.69 183 ARG A N 1
ATOM 1443 C CA . ARG A 1 183 ? 10.516 10.603 -2.752 1.00 93.69 183 ARG A CA 1
ATOM 1444 C C . ARG A 1 183 ? 10.734 11.090 -4.183 1.00 93.69 183 ARG A C 1
ATOM 1446 O O . ARG A 1 183 ? 11.429 12.082 -4.371 1.00 93.69 183 ARG A O 1
ATOM 1453 N N . LEU A 1 184 ? 10.198 10.377 -5.174 1.00 93.81 184 LEU A N 1
ATOM 1454 C CA . LEU A 1 184 ? 10.389 10.703 -6.592 1.00 93.81 184 LEU A CA 1
ATOM 1455 C C . LEU A 1 184 ? 9.573 11.926 -7.018 1.00 93.81 184 LEU A C 1
ATOM 1457 O O . LEU A 1 184 ? 10.082 12.761 -7.756 1.00 93.81 184 LEU A O 1
ATOM 1461 N N . SER A 1 185 ? 8.339 12.037 -6.529 1.00 92.12 185 SER A N 1
ATOM 1462 C CA . SER A 1 185 ? 7.441 13.156 -6.831 1.00 92.12 185 SER A CA 1
ATOM 1463 C C . SER A 1 185 ? 7.729 14.408 -6.001 1.00 92.12 185 SER A C 1
ATOM 1465 O O . SER A 1 185 ? 7.311 15.494 -6.382 1.00 92.12 185 SER A O 1
ATOM 1467 N N . ARG A 1 186 ? 8.419 14.274 -4.857 1.00 91.00 186 ARG A N 1
ATOM 1468 C CA . ARG A 1 186 ? 8.636 15.343 -3.859 1.00 91.00 186 ARG A CA 1
ATOM 1469 C C . ARG A 1 186 ? 7.349 15.933 -3.274 1.00 91.00 186 ARG A C 1
ATOM 1471 O O . ARG A 1 186 ? 7.391 16.967 -2.609 1.00 91.00 186 ARG A O 1
ATOM 1478 N N . HIS A 1 187 ? 6.218 15.266 -3.469 1.00 91.50 187 HIS A N 1
ATOM 1479 C CA . HIS A 1 187 ? 4.955 15.619 -2.843 1.00 91.50 187 HIS A CA 1
ATOM 1480 C C . HIS A 1 187 ? 4.732 14.738 -1.625 1.00 91.50 187 HIS A C 1
ATOM 1482 O O . HIS A 1 187 ? 4.950 13.532 -1.681 1.00 91.50 187 HIS A O 1
ATOM 1488 N N . LYS A 1 188 ? 4.242 15.325 -0.533 1.00 92.00 188 LYS A N 1
ATOM 1489 C CA . LYS A 1 188 ? 3.674 14.542 0.565 1.00 92.00 188 LYS A CA 1
ATOM 1490 C C . LYS A 1 188 ? 2.425 13.856 0.010 1.00 92.00 188 LYS A C 1
ATOM 1492 O O . LYS A 1 188 ? 1.537 14.559 -0.458 1.00 92.00 188 LYS A O 1
ATOM 1497 N N . VAL A 1 189 ? 2.362 12.524 0.031 1.00 91.75 189 VAL A N 1
ATOM 1498 C CA . VAL A 1 189 ? 1.264 11.762 -0.617 1.00 91.75 189 VAL A CA 1
ATOM 1499 C C . VAL A 1 189 ? 0.244 11.178 0.359 1.00 91.75 189 VAL A C 1
ATOM 1501 O O . VAL A 1 189 ? -0.891 10.913 -0.021 1.00 91.75 189 VAL A O 1
ATOM 1504 N N . TRP A 1 190 ? 0.628 10.994 1.622 1.00 92.94 190 TRP A N 1
ATOM 1505 C CA . TRP A 1 190 ? -0.265 10.559 2.699 1.00 92.94 190 TRP A CA 1
ATOM 1506 C C . TRP A 1 190 ? 0.201 11.034 4.094 1.00 92.94 190 TRP A C 1
ATOM 1508 O O . TRP A 1 190 ? 1.329 11.527 4.234 1.00 92.94 190 TRP A O 1
ATOM 1518 N N . PRO A 1 191 ? -0.639 10.947 5.146 1.00 93.38 191 PRO A N 1
ATOM 1519 C CA . PRO A 1 191 ? -0.347 11.511 6.463 1.00 93.38 191 PRO A CA 1
ATOM 1520 C C . PRO A 1 191 ? 0.889 10.906 7.131 1.00 93.38 191 PRO A C 1
ATOM 1522 O O . PRO A 1 191 ? 1.399 9.851 6.749 1.00 93.38 191 PRO A O 1
ATOM 1525 N N . LEU A 1 192 ? 1.381 11.584 8.173 1.00 92.25 192 LEU A N 1
ATOM 1526 C CA . LEU A 1 192 ? 2.609 11.165 8.841 1.00 92.25 192 LEU A CA 1
ATOM 1527 C C . LEU A 1 192 ? 2.452 9.779 9.466 1.00 92.25 192 LEU A C 1
ATOM 1529 O O . LEU A 1 192 ? 1.435 9.446 10.081 1.00 92.25 192 LEU A O 1
ATOM 1533 N N . ARG A 1 193 ? 3.519 8.986 9.351 1.00 94.12 193 ARG A N 1
ATOM 1534 C CA . ARG A 1 193 ? 3.604 7.662 9.963 1.00 94.12 193 ARG A CA 1
ATOM 1535 C C . ARG A 1 193 ? 3.449 7.750 11.481 1.00 94.12 193 ARG A C 1
ATOM 1537 O O . ARG A 1 193 ? 4.176 8.477 12.155 1.00 94.12 193 ARG A O 1
ATOM 1544 N N . ARG A 1 194 ? 2.617 6.870 12.034 1.00 92.00 194 ARG A N 1
ATOM 1545 C CA . ARG A 1 194 ? 2.478 6.614 13.471 1.00 92.00 194 ARG A CA 1
ATOM 1546 C C . ARG A 1 194 ? 2.881 5.181 13.795 1.00 92.00 194 ARG A C 1
ATOM 1548 O O . ARG A 1 194 ? 2.504 4.234 13.109 1.00 92.00 194 ARG A O 1
ATOM 1555 N N . LYS A 1 195 ? 3.661 5.019 14.869 1.00 91.38 195 LYS A N 1
ATOM 1556 C CA . LYS A 1 195 ? 4.091 3.697 15.360 1.00 91.38 195 LYS A CA 1
ATOM 1557 C C . LYS A 1 195 ? 2.960 2.919 16.039 1.00 91.38 195 LYS A C 1
ATOM 1559 O O . LYS A 1 195 ? 3.026 1.699 16.072 1.00 91.38 195 LYS A O 1
ATOM 1564 N N . LYS A 1 196 ? 1.981 3.628 16.607 1.00 92.94 196 LYS A N 1
ATOM 1565 C CA . LYS A 1 196 ? 0.836 3.058 17.318 1.00 92.94 196 LYS A CA 1
ATOM 1566 C C . LYS A 1 196 ? -0.431 3.777 16.870 1.00 92.94 196 LYS A C 1
ATOM 1568 O O . LYS A 1 196 ? -0.540 4.985 17.071 1.00 92.94 196 LYS A O 1
ATOM 1573 N N . VAL A 1 197 ? -1.341 3.028 16.266 1.00 92.81 197 VAL A N 1
ATOM 1574 C CA . VAL A 1 197 ? -2.708 3.430 15.931 1.00 92.81 197 VAL A CA 1
ATOM 1575 C C . VAL A 1 197 ? -3.676 2.402 16.506 1.00 92.81 197 VAL A C 1
ATOM 1577 O O . VAL A 1 197 ? -3.363 1.210 16.543 1.00 92.81 197 VAL A O 1
ATOM 1580 N N . PHE A 1 198 ? -4.822 2.870 16.990 1.00 91.75 198 PHE A N 1
ATOM 1581 C CA . PHE A 1 198 ? -5.765 2.071 17.775 1.00 91.75 198 PHE A CA 1
ATOM 1582 C C . PHE A 1 198 ? -7.152 1.958 17.128 1.00 91.75 198 PHE A C 1
ATOM 1584 O O . PHE A 1 198 ? -8.104 1.572 17.800 1.00 91.75 198 PHE A O 1
ATOM 1591 N N . ALA A 1 199 ? -7.288 2.278 15.837 1.00 90.19 199 ALA A N 1
ATOM 1592 C CA . ALA A 1 199 ? -8.556 2.155 15.113 1.00 90.19 199 ALA A CA 1
ATOM 1593 C C . ALA A 1 199 ? -9.181 0.754 15.214 1.00 90.19 199 ALA A C 1
ATOM 1595 O O . ALA A 1 199 ? -10.377 0.631 15.465 1.00 90.19 199 ALA A O 1
ATOM 1596 N N . LEU A 1 200 ? -8.368 -0.303 15.120 1.00 91.88 200 LEU A N 1
ATOM 1597 C CA . LEU A 1 200 ? -8.856 -1.688 15.143 1.00 91.88 200 LEU A CA 1
ATOM 1598 C C . LEU A 1 200 ? -9.393 -2.145 16.510 1.00 91.88 200 LEU A C 1
ATOM 1600 O O . LEU A 1 200 ? -10.031 -3.193 16.587 1.00 91.88 200 LEU A O 1
ATOM 1604 N N . ARG A 1 201 ? -9.213 -1.356 17.578 1.00 91.19 201 ARG A N 1
ATOM 1605 C CA . ARG A 1 201 ? -9.814 -1.659 18.886 1.00 91.19 201 ARG A CA 1
ATOM 1606 C C . ARG A 1 201 ? -11.333 -1.676 18.836 1.00 91.19 201 ARG A C 1
ATOM 1608 O O . ARG A 1 201 ? -11.945 -2.495 19.508 1.00 91.19 201 ARG A O 1
ATOM 1615 N N . ALA A 1 202 ? -11.932 -0.825 18.004 1.00 88.12 202 ALA A N 1
ATOM 1616 C CA . ALA A 1 202 ? -13.379 -0.815 17.799 1.00 88.12 202 ALA A CA 1
ATOM 1617 C C . ALA A 1 202 ? -13.903 -2.124 17.170 1.00 88.12 202 ALA A C 1
ATOM 1619 O O . ALA A 1 202 ? -15.088 -2.425 17.281 1.00 88.12 202 ALA A O 1
ATOM 1620 N N . LEU A 1 203 ? -13.012 -2.914 16.560 1.00 87.56 203 LEU A N 1
ATOM 1621 C CA . LEU A 1 203 ? -13.277 -4.240 15.999 1.00 87.56 203 LEU A CA 1
ATOM 1622 C C . LEU A 1 203 ? -12.821 -5.385 16.924 1.00 87.56 203 LEU A C 1
ATOM 1624 O O . LEU A 1 203 ? -12.854 -6.539 16.516 1.00 87.56 203 LEU A O 1
ATOM 1628 N N . GLY A 1 204 ? -12.383 -5.090 18.152 1.00 87.06 204 GLY A N 1
ATOM 1629 C CA . GLY A 1 204 ? -11.957 -6.099 19.131 1.00 87.06 204 GLY A CA 1
ATOM 1630 C C . GLY A 1 204 ? -10.470 -6.459 19.081 1.00 87.06 204 GLY A C 1
ATOM 1631 O O . GLY A 1 204 ? -10.031 -7.336 19.817 1.00 87.06 204 GLY A O 1
ATOM 1632 N N . PHE A 1 205 ? -9.666 -5.774 18.259 1.00 88.25 205 PHE A N 1
ATOM 1633 C CA . PHE A 1 205 ? -8.216 -5.978 18.210 1.00 88.25 205 PHE A CA 1
ATOM 1634 C C . PHE A 1 205 ? -7.508 -4.970 19.122 1.00 88.25 205 PHE A C 1
ATOM 1636 O O . PHE A 1 205 ? -7.292 -3.815 18.751 1.00 88.25 205 PHE A O 1
ATOM 1643 N N . GLU A 1 206 ? -7.147 -5.403 20.332 1.00 86.88 206 GLU A N 1
ATOM 1644 C CA . GLU A 1 206 ? -6.603 -4.523 21.379 1.00 86.88 206 GLU A CA 1
ATOM 1645 C C . GLU A 1 206 ? -5.200 -3.974 21.076 1.00 86.88 206 GLU A C 1
ATOM 1647 O O . GLU A 1 206 ? -4.842 -2.862 21.504 1.00 86.88 206 GLU A O 1
ATOM 1652 N N . GLU A 1 207 ? -4.413 -4.748 20.326 1.00 89.25 207 GLU A N 1
ATOM 1653 C CA . GLU A 1 207 ? -3.036 -4.426 19.977 1.00 89.25 207 GLU A CA 1
ATOM 1654 C C . GLU A 1 207 ? -2.943 -3.221 19.028 1.00 89.25 207 GLU A C 1
ATOM 1656 O O . GLU A 1 207 ? -3.612 -3.183 17.989 1.00 89.25 207 GLU A O 1
ATOM 1661 N N . PRO A 1 208 ? -2.055 -2.248 19.306 1.00 91.75 208 PRO A N 1
ATOM 1662 C CA . PRO A 1 208 ? -1.799 -1.171 18.364 1.00 91.75 208 PRO A CA 1
ATOM 1663 C C . PRO A 1 208 ? -1.180 -1.701 17.071 1.00 91.75 208 PRO A C 1
ATOM 1665 O O . PRO A 1 208 ? -0.283 -2.546 17.086 1.00 91.75 208 PRO A O 1
ATOM 1668 N N . ARG A 1 209 ? -1.575 -1.110 15.943 1.00 93.44 209 ARG A N 1
ATOM 1669 C CA . ARG A 1 209 ? -0.923 -1.338 14.647 1.00 93.44 209 ARG A CA 1
ATOM 1670 C C . ARG A 1 209 ? -0.045 -0.154 14.250 1.00 93.44 209 ARG A C 1
ATOM 1672 O O . ARG A 1 209 ? -0.089 0.914 14.860 1.00 93.44 209 ARG A O 1
ATOM 1679 N N . ILE A 1 210 ? 0.777 -0.355 13.223 1.00 94.94 210 ILE A N 1
ATOM 1680 C CA . ILE A 1 210 ? 1.495 0.731 12.546 1.00 94.94 210 ILE A CA 1
ATOM 1681 C C . ILE A 1 210 ? 0.562 1.316 11.483 1.00 94.94 210 ILE A C 1
ATOM 1683 O O . ILE A 1 210 ? -0.180 0.582 10.829 1.00 94.94 210 ILE A O 1
ATOM 1687 N N . GLY A 1 211 ? 0.598 2.634 11.319 1.00 95.62 211 GLY A N 1
ATOM 1688 C CA . GLY A 1 211 ? -0.307 3.332 10.420 1.00 95.62 211 GLY A CA 1
ATOM 1689 C C . GLY A 1 211 ? 0.107 4.768 10.144 1.00 95.62 211 GLY A C 1
ATOM 1690 O O . GLY A 1 211 ? 1.282 5.133 10.262 1.00 95.62 211 GLY A O 1
ATOM 1691 N N . VAL A 1 212 ? -0.883 5.583 9.815 1.00 94.31 212 VAL A N 1
ATOM 1692 C CA . VAL A 1 212 ? -0.789 7.030 9.627 1.00 94.31 212 VAL A CA 1
ATOM 1693 C C . VAL A 1 212 ? -1.714 7.754 10.607 1.00 94.31 212 VAL A C 1
ATOM 1695 O O . VAL A 1 212 ? -2.642 7.163 11.157 1.00 94.31 212 VAL A O 1
ATOM 1698 N N . GLU A 1 213 ? -1.428 9.023 10.885 1.00 92.06 213 GLU A N 1
ATOM 1699 C CA . GLU A 1 213 ? -2.117 9.766 11.949 1.00 92.06 213 GLU A CA 1
ATOM 1700 C C . GLU A 1 213 ? -3.562 10.168 11.647 1.00 92.06 213 GLU A C 1
ATOM 1702 O O . GLU A 1 213 ? -4.374 10.199 12.572 1.00 92.06 213 GLU A O 1
ATOM 1707 N N . SER A 1 214 ? -3.890 10.440 10.385 1.00 91.62 214 SER A N 1
ATOM 1708 C CA . SER A 1 214 ? -5.241 10.837 9.976 1.00 91.62 214 SER A CA 1
ATOM 1709 C C . SER A 1 214 ? -6.074 9.627 9.561 1.00 91.62 214 SER A C 1
ATOM 1711 O O . SER A 1 214 ? -5.541 8.623 9.078 1.00 91.62 214 SER A O 1
ATOM 1713 N N . ARG A 1 215 ? -7.394 9.739 9.731 1.00 92.50 215 ARG A N 1
ATOM 1714 C CA . ARG A 1 215 ? -8.373 8.777 9.213 1.00 92.50 215 ARG A CA 1
ATOM 1715 C C . ARG A 1 215 ? -8.551 8.942 7.707 1.00 92.50 215 ARG A C 1
ATOM 1717 O O . ARG A 1 215 ? -8.663 10.074 7.241 1.00 92.50 215 ARG A O 1
ATOM 1724 N N . LEU A 1 216 ? -8.531 7.843 6.965 1.00 93.75 216 LEU A N 1
ATOM 1725 C CA . LEU A 1 216 ? -8.872 7.805 5.546 1.00 93.75 216 LEU A CA 1
ATOM 1726 C C . LEU A 1 216 ? -10.398 7.822 5.400 1.00 93.75 216 LEU A C 1
ATOM 1728 O O . LEU A 1 216 ? -11.088 7.140 6.150 1.00 93.75 216 LEU A O 1
ATOM 1732 N N . GLN A 1 217 ? -10.918 8.569 4.429 1.00 93.25 217 GLN A N 1
ATOM 1733 C CA . GLN A 1 217 ? -12.304 8.423 3.999 1.00 93.25 217 GLN A CA 1
ATOM 1734 C C . GLN A 1 217 ? -12.446 7.112 3.222 1.00 93.25 217 GLN A C 1
ATOM 1736 O O . GLN A 1 217 ? -11.984 7.013 2.088 1.00 93.25 217 GLN A O 1
ATOM 1741 N N . LEU A 1 218 ? -13.068 6.110 3.835 1.00 89.88 218 LEU A N 1
ATOM 1742 C CA . LEU A 1 218 ? -13.247 4.802 3.212 1.00 89.88 218 LEU A CA 1
ATOM 1743 C C . LEU A 1 218 ? -14.306 4.871 2.108 1.00 89.88 218 LEU A C 1
ATOM 1745 O O . LEU A 1 218 ? -15.411 5.367 2.333 1.00 89.88 218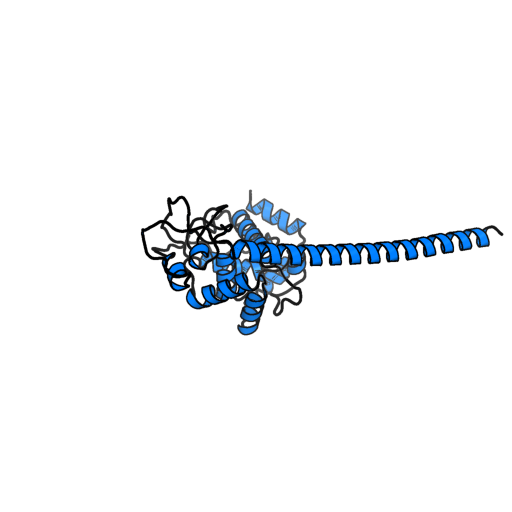 LEU A O 1
ATOM 1749 N N . SER A 1 219 ? -13.992 4.332 0.928 1.00 82.69 219 SER A N 1
ATOM 1750 C CA . SER A 1 219 ? -14.905 4.384 -0.226 1.00 82.69 219 SER A CA 1
ATOM 1751 C C . SER A 1 219 ? -16.143 3.501 -0.036 1.00 82.69 219 SER A C 1
ATOM 1753 O O . SER A 1 219 ? -17.255 3.886 -0.396 1.00 82.69 219 SER A O 1
ATOM 1755 N N . ARG A 1 220 ? -15.947 2.297 0.522 1.00 85.00 220 ARG A N 1
ATOM 1756 C CA . ARG A 1 220 ? -16.994 1.296 0.797 1.00 85.00 220 ARG A CA 1
ATOM 1757 C C . ARG A 1 220 ? -16.813 0.705 2.198 1.00 85.00 220 ARG A C 1
ATOM 1759 O O . ARG A 1 220 ? -16.261 -0.386 2.354 1.00 85.00 220 ARG A O 1
ATOM 1766 N N . PRO A 1 221 ? -17.195 1.470 3.235 1.00 86.56 221 PRO A N 1
ATOM 1767 C CA . PRO A 1 221 ? -16.833 1.177 4.617 1.00 86.56 221 PRO A CA 1
ATOM 1768 C C . PRO A 1 221 ? -17.307 -0.196 5.115 1.00 86.56 221 PRO A C 1
ATOM 1770 O O . PRO A 1 221 ? -16.565 -0.890 5.807 1.00 86.56 221 PRO A O 1
ATOM 1773 N N . MET A 1 222 ? -18.522 -0.617 4.755 1.00 87.38 222 MET A N 1
ATOM 1774 C CA . MET A 1 222 ? -19.112 -1.863 5.259 1.00 87.38 222 MET A CA 1
ATOM 1775 C C . MET A 1 222 ? -18.429 -3.106 4.676 1.00 87.38 222 MET A C 1
ATOM 1777 O O . MET A 1 222 ? -18.075 -4.038 5.404 1.00 87.38 222 MET A O 1
ATOM 1781 N N . GLU A 1 223 ? -18.210 -3.113 3.364 1.00 88.19 223 GLU A N 1
ATOM 1782 C CA . GLU A 1 223 ? -17.541 -4.197 2.651 1.00 88.19 223 GLU A CA 1
ATOM 1783 C C . GLU A 1 223 ? -16.070 -4.289 3.058 1.00 88.19 223 GLU A C 1
ATOM 1785 O O . GLU A 1 223 ? -15.571 -5.381 3.343 1.00 88.19 223 GLU A O 1
ATOM 1790 N N . LEU A 1 224 ? -15.395 -3.140 3.165 1.00 89.06 224 LEU A N 1
ATOM 1791 C CA . LEU A 1 224 ? -14.006 -3.079 3.604 1.00 89.06 224 LEU A CA 1
ATOM 1792 C C . LEU A 1 224 ? -13.854 -3.588 5.032 1.00 89.06 224 LEU A C 1
ATOM 1794 O O . LEU A 1 224 ? -12.962 -4.389 5.295 1.00 89.06 224 LEU A O 1
ATOM 1798 N N . GLY A 1 225 ? -14.731 -3.173 5.946 1.00 88.94 225 GLY A N 1
ATOM 1799 C CA . GLY A 1 225 ? -14.697 -3.650 7.324 1.00 88.94 225 GLY A CA 1
ATOM 1800 C C . GLY A 1 225 ? -14.962 -5.152 7.443 1.00 88.94 225 GLY A C 1
ATOM 1801 O O . GLY A 1 225 ? -14.307 -5.830 8.232 1.00 88.94 225 GLY A O 1
ATOM 1802 N N . SER A 1 226 ? -15.841 -5.705 6.603 1.00 88.12 226 SER A N 1
ATOM 1803 C CA . SER A 1 226 ? -16.081 -7.155 6.536 1.00 88.12 226 SER A CA 1
ATOM 1804 C C . SER A 1 226 ? -14.845 -7.915 6.037 1.00 88.12 226 SER A C 1
ATOM 1806 O O . SER A 1 226 ? -14.440 -8.915 6.632 1.00 88.12 226 SER A O 1
ATOM 1808 N N . MET A 1 227 ? -14.198 -7.415 4.980 1.00 88.94 227 MET A N 1
ATOM 1809 C CA . MET A 1 227 ? -12.943 -7.973 4.464 1.00 88.94 227 MET A CA 1
ATOM 1810 C C . MET A 1 227 ? -11.802 -7.843 5.483 1.00 88.94 227 MET A C 1
ATOM 1812 O O . MET A 1 227 ? -11.013 -8.772 5.647 1.00 88.94 227 MET A O 1
ATOM 1816 N N . LEU A 1 228 ? -11.737 -6.724 6.207 1.00 90.88 228 LEU A N 1
ATOM 1817 C CA . LEU A 1 228 ? -10.762 -6.467 7.264 1.00 90.88 228 LEU A CA 1
ATOM 1818 C C . LEU A 1 228 ? -10.908 -7.462 8.416 1.00 90.88 228 LEU A C 1
ATOM 1820 O O . LEU A 1 228 ? -9.911 -8.057 8.817 1.00 90.88 228 LEU A O 1
ATOM 1824 N N . LEU A 1 229 ? -12.131 -7.693 8.901 1.00 90.00 229 LEU A N 1
ATOM 1825 C CA . LEU A 1 229 ? -12.405 -8.690 9.939 1.00 90.00 229 LEU A CA 1
ATOM 1826 C C . LEU A 1 229 ? -11.965 -10.089 9.502 1.00 90.00 229 LEU A C 1
ATOM 1828 O O . LEU A 1 229 ? -11.242 -10.752 10.243 1.00 90.00 229 LEU A O 1
ATOM 1832 N N . ARG A 1 230 ? -12.328 -10.516 8.285 1.00 88.19 230 ARG A N 1
ATOM 1833 C CA . ARG A 1 230 ? -11.900 -11.815 7.739 1.00 88.19 230 ARG A CA 1
ATOM 1834 C C . ARG A 1 230 ? -10.381 -11.928 7.656 1.00 88.19 230 ARG A C 1
ATOM 1836 O O . ARG A 1 230 ? -9.812 -12.866 8.198 1.00 88.19 230 ARG A O 1
ATOM 1843 N N . THR A 1 231 ? -9.724 -10.931 7.066 1.00 88.31 231 THR A N 1
ATOM 1844 C CA . THR A 1 231 ? -8.258 -10.893 6.915 1.00 88.31 231 THR A CA 1
ATOM 1845 C C . THR A 1 231 ? -7.548 -10.966 8.271 1.00 88.31 231 THR A C 1
ATOM 1847 O O . THR A 1 231 ? -6.540 -11.655 8.418 1.00 88.31 231 THR A O 1
ATOM 1850 N N . LEU A 1 232 ? -8.069 -10.266 9.283 1.00 87.44 232 LEU A N 1
ATOM 1851 C CA . LEU A 1 232 ? -7.487 -10.248 10.624 1.00 87.44 232 LEU A CA 1
ATOM 1852 C C . LEU A 1 232 ? -7.742 -11.544 11.408 1.00 87.44 232 LEU A C 1
ATOM 1854 O O . LEU A 1 232 ? -6.837 -11.992 12.107 1.00 87.44 232 LEU A O 1
ATOM 1858 N N . HIS A 1 233 ? -8.933 -12.140 11.302 1.00 85.25 233 HIS A N 1
ATOM 1859 C CA . HIS A 1 233 ? -9.269 -13.392 11.990 1.00 85.25 233 HIS A CA 1
ATOM 1860 C C . HIS A 1 233 ? -8.597 -14.612 11.363 1.00 85.25 233 HIS A C 1
ATOM 1862 O O . HIS A 1 233 ? -8.078 -15.459 12.083 1.00 85.25 233 HIS A O 1
ATOM 1868 N N . GLU A 1 234 ? -8.585 -14.696 10.033 1.00 82.50 234 GLU A N 1
ATOM 1869 C CA . GLU A 1 234 ? -7.931 -15.784 9.301 1.00 82.50 234 GLU A CA 1
ATOM 1870 C C . GLU A 1 234 ? -6.398 -15.660 9.361 1.00 82.50 234 GLU A C 1
ATOM 1872 O O . GLU A 1 234 ? -5.687 -16.631 9.115 1.00 82.50 234 GLU A O 1
ATOM 1877 N N . GLY A 1 235 ? -5.872 -14.461 9.652 1.00 79.44 235 GLY A N 1
ATOM 1878 C CA . GLY A 1 235 ? -4.432 -14.185 9.651 1.00 79.44 235 GLY A CA 1
ATOM 1879 C C . GLY A 1 235 ? -3.782 -14.369 8.275 1.00 79.44 235 GLY A C 1
ATOM 1880 O O . GLY A 1 235 ? -2.561 -14.502 8.176 1.00 79.44 235 GLY A O 1
ATOM 1881 N N . SER A 1 236 ? -4.589 -14.390 7.213 1.00 82.69 236 SER A N 1
ATOM 1882 C CA . SER A 1 236 ? -4.192 -14.755 5.857 1.00 82.69 236 SER A CA 1
ATOM 1883 C C . SER A 1 236 ? -4.568 -13.656 4.863 1.00 82.69 236 SER A C 1
ATOM 1885 O O . SER A 1 236 ? -5.479 -12.864 5.103 1.00 82.69 236 SER A O 1
ATOM 1887 N N . ALA A 1 237 ? -3.874 -13.606 3.723 1.00 85.44 237 ALA A N 1
ATOM 1888 C CA . ALA A 1 237 ? -4.252 -12.723 2.622 1.00 85.44 237 ALA A CA 1
ATOM 1889 C C . ALA A 1 237 ? -5.396 -13.293 1.763 1.00 85.44 237 ALA A C 1
ATOM 1891 O O . ALA A 1 237 ? -5.783 -12.651 0.791 1.00 85.44 237 ALA A O 1
ATOM 1892 N N . GLN A 1 238 ? -5.948 -14.468 2.093 1.00 84.81 238 GLN A N 1
ATOM 1893 C CA . GLN A 1 238 ? -6.882 -15.186 1.222 1.00 84.81 238 GLN A CA 1
ATOM 1894 C C . GLN A 1 238 ? -8.131 -14.360 0.903 1.00 84.81 238 GLN A C 1
ATOM 1896 O O . GLN A 1 238 ? -8.492 -14.236 -0.262 1.00 84.81 238 GLN A O 1
ATOM 1901 N N . ALA A 1 239 ? -8.721 -13.701 1.904 1.00 85.81 239 ALA A N 1
ATOM 1902 C CA . ALA A 1 239 ? -9.869 -12.817 1.701 1.00 85.81 239 ALA A CA 1
ATOM 1903 C C . ALA A 1 239 ? -9.589 -11.674 0.700 1.00 85.81 239 ALA A C 1
ATOM 1905 O O . ALA A 1 239 ? -10.484 -11.272 -0.041 1.00 85.81 239 ALA A O 1
ATOM 1906 N N . ILE A 1 240 ? -8.348 -11.176 0.657 1.00 87.56 240 ILE A N 1
ATOM 1907 C CA . ILE A 1 240 ? -7.899 -10.140 -0.285 1.00 87.56 240 ILE A CA 1
ATOM 1908 C C . ILE A 1 240 ? -7.795 -10.728 -1.699 1.00 87.56 240 ILE A C 1
ATOM 1910 O O . ILE A 1 240 ? -8.283 -10.133 -2.659 1.00 87.56 240 ILE A O 1
ATOM 1914 N N . VAL A 1 241 ? -7.184 -11.911 -1.821 1.00 85.88 241 VAL A N 1
ATOM 1915 C CA . VAL A 1 241 ? -7.018 -12.622 -3.099 1.00 85.88 241 VAL A CA 1
ATOM 1916 C C . VAL A 1 241 ? -8.373 -12.980 -3.706 1.00 85.88 241 VAL A C 1
ATOM 1918 O O . VAL A 1 241 ? -8.615 -12.697 -4.877 1.00 85.88 241 VAL A O 1
ATOM 1921 N N . ASP A 1 242 ? -9.276 -13.547 -2.905 1.00 85.06 242 ASP A N 1
ATOM 1922 C CA . ASP A 1 242 ? -10.617 -13.942 -3.341 1.00 85.06 242 ASP A CA 1
ATOM 1923 C C . ASP A 1 242 ? -11.425 -12.740 -3.840 1.00 85.06 242 ASP A C 1
ATOM 1925 O O . ASP A 1 242 ? -12.133 -12.838 -4.844 1.00 85.06 242 ASP A O 1
ATOM 1929 N N . PHE A 1 243 ? -11.294 -11.591 -3.169 1.00 86.31 243 PHE A N 1
ATOM 1930 C CA . PH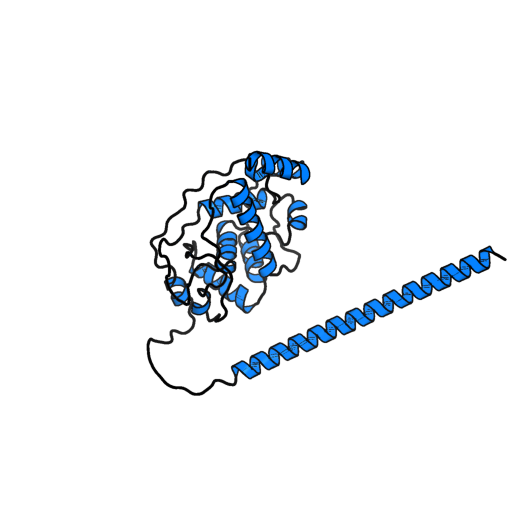E A 1 243 ? -11.942 -10.353 -3.590 1.00 86.31 243 PHE A CA 1
ATOM 1931 C C . PHE A 1 243 ? -11.448 -9.891 -4.967 1.00 86.31 243 PHE A C 1
ATOM 1933 O O . PHE A 1 243 ? -12.266 -9.622 -5.849 1.00 86.31 243 PHE A O 1
ATOM 1940 N N . VAL A 1 244 ? -10.129 -9.830 -5.178 1.00 84.94 244 VAL A N 1
ATOM 1941 C CA . VAL A 1 244 ? -9.563 -9.398 -6.467 1.00 84.94 244 VAL A CA 1
ATOM 1942 C C . VAL A 1 244 ? -9.936 -10.366 -7.588 1.00 84.94 244 VAL A C 1
ATOM 1944 O O . VAL A 1 244 ? -10.357 -9.915 -8.654 1.00 84.94 244 VAL A O 1
ATOM 1947 N N . ARG A 1 245 ? -9.900 -11.679 -7.329 1.00 81.81 245 ARG A N 1
ATOM 1948 C CA . ARG A 1 245 ? -10.361 -12.699 -8.284 1.00 81.81 245 ARG A CA 1
ATOM 1949 C C . ARG A 1 245 ? -11.828 -12.493 -8.671 1.00 81.81 245 ARG A C 1
ATOM 1951 O O . ARG A 1 245 ? -12.179 -12.575 -9.845 1.00 81.81 245 ARG A O 1
ATOM 1958 N N . GLY A 1 246 ? -12.685 -12.192 -7.695 1.00 81.06 246 GLY A N 1
ATOM 1959 C CA . GLY A 1 246 ? -14.118 -11.979 -7.908 1.00 81.06 246 GLY A CA 1
ATOM 1960 C C . GLY A 1 246 ? -14.473 -10.710 -8.691 1.00 81.06 246 GLY A C 1
ATOM 1961 O O . GLY A 1 246 ? -15.552 -10.648 -9.278 1.00 81.06 246 GLY A O 1
ATOM 1962 N N . LEU A 1 247 ? -13.593 -9.700 -8.737 1.00 74.25 247 LEU A N 1
ATOM 1963 C CA . LEU A 1 247 ? -13.864 -8.446 -9.449 1.00 74.25 247 LEU A CA 1
ATOM 1964 C C . LEU A 1 247 ? -13.875 -8.606 -10.974 1.00 74.25 247 LEU A C 1
ATOM 1966 O O . LEU A 1 247 ? -14.554 -7.828 -11.647 1.00 74.25 247 LEU A O 1
ATOM 1970 N N . GLY A 1 248 ? -13.095 -9.543 -11.528 1.00 59.88 248 GLY A N 1
ATOM 1971 C CA . GLY A 1 248 ? -12.983 -9.786 -12.976 1.00 59.88 248 GLY A CA 1
ATOM 1972 C C . GLY A 1 248 ? -12.530 -8.578 -13.817 1.00 59.88 248 GLY A C 1
ATOM 1973 O O . GLY A 1 248 ? -12.526 -8.641 -15.045 1.00 59.88 248 GLY A O 1
ATOM 1974 N N . LYS A 1 249 ? -12.169 -7.455 -13.181 1.00 61.50 249 LYS A N 1
ATOM 1975 C CA . LYS A 1 249 ? -11.764 -6.208 -13.830 1.00 61.50 249 LYS A CA 1
ATOM 1976 C C . LYS A 1 249 ? -10.253 -6.080 -13.790 1.00 61.50 249 LYS A C 1
ATOM 1978 O O . LYS A 1 249 ? -9.660 -6.017 -12.719 1.00 61.50 249 LYS A O 1
ATOM 1983 N N . LYS A 1 250 ? -9.654 -5.964 -14.973 1.00 61.59 250 LYS A N 1
ATOM 1984 C CA . LYS A 1 250 ? -8.245 -5.615 -15.120 1.00 61.59 250 LYS A CA 1
ATOM 1985 C C . LYS A 1 250 ? -8.107 -4.093 -15.119 1.00 61.59 250 LYS A C 1
ATOM 1987 O O . LYS A 1 250 ? -8.746 -3.439 -15.947 1.00 61.59 250 LYS A O 1
ATOM 1992 N N . PRO A 1 251 ? -7.258 -3.508 -14.268 1.00 64.12 251 PRO A N 1
ATOM 1993 C CA . PRO A 1 251 ? -6.753 -2.174 -14.542 1.00 64.12 251 PRO A CA 1
ATOM 1994 C C . PRO A 1 251 ? -6.007 -2.259 -15.868 1.00 64.12 251 PRO A C 1
ATOM 1996 O O . PRO A 1 251 ? -5.116 -3.089 -16.010 1.00 64.12 251 PRO A O 1
ATOM 1999 N N . HIS A 1 252 ? -6.394 -1.456 -16.856 1.00 59.56 252 HIS A N 1
ATOM 2000 C CA . HIS A 1 252 ? -5.675 -1.409 -18.125 1.00 59.56 252 HIS A CA 1
ATOM 2001 C C . HIS A 1 252 ? -4.305 -0.765 -17.876 1.00 59.56 252 HIS A C 1
ATOM 2003 O O . HIS A 1 252 ? -4.256 0.437 -17.597 1.00 59.56 252 HIS A O 1
ATOM 2009 N N . PRO A 1 253 ? -3.191 -1.522 -17.925 1.00 67.75 253 PRO A N 1
ATOM 2010 C CA . PRO A 1 253 ? -1.888 -0.907 -17.771 1.00 67.75 253 PRO A CA 1
ATOM 2011 C C . PRO A 1 253 ? -1.618 -0.044 -19.005 1.00 67.75 253 PRO A C 1
ATOM 2013 O O . PRO A 1 253 ? -1.968 -0.417 -20.125 1.00 67.75 253 PRO A O 1
ATOM 2016 N N . ASP A 1 254 ? -0.953 1.097 -18.827 1.00 81.50 254 ASP A N 1
ATOM 2017 C CA . ASP A 1 254 ? -0.357 1.796 -19.964 1.00 81.50 254 ASP A CA 1
ATOM 2018 C C . ASP A 1 254 ? 0.742 0.893 -20.546 1.00 81.50 254 ASP A C 1
ATOM 2020 O O . ASP A 1 254 ? 1.881 0.859 -20.071 1.00 81.50 254 ASP A O 1
ATOM 2024 N N . ILE A 1 255 ? 0.375 0.126 -21.576 1.00 83.12 255 ILE A N 1
ATOM 2025 C CA . ILE A 1 255 ? 1.231 -0.867 -22.235 1.00 83.12 255 ILE A CA 1
ATOM 2026 C C . ILE A 1 255 ? 2.517 -0.206 -22.744 1.00 83.12 255 ILE A C 1
ATOM 2028 O O . ILE A 1 255 ? 3.588 -0.817 -22.722 1.00 83.12 255 ILE A O 1
ATOM 2032 N N . SER A 1 256 ? 2.436 1.052 -23.189 1.00 86.62 256 SER A N 1
ATOM 2033 C CA . SER A 1 256 ? 3.598 1.795 -23.678 1.00 86.62 256 SER A CA 1
ATOM 2034 C C . SER A 1 256 ? 4.584 2.086 -22.544 1.00 86.62 256 SER A C 1
ATOM 2036 O O . SER A 1 256 ? 5.799 1.907 -22.697 1.00 86.62 256 SER A O 1
ATOM 2038 N N . LEU A 1 257 ? 4.065 2.504 -21.388 1.00 88.56 257 LEU A N 1
ATOM 2039 C CA . LEU A 1 257 ? 4.852 2.812 -20.205 1.00 88.56 257 LEU A CA 1
ATOM 2040 C C . LEU A 1 257 ? 5.471 1.546 -19.617 1.00 88.56 257 LEU A C 1
ATOM 2042 O O . LEU A 1 257 ? 6.670 1.526 -19.347 1.00 88.56 257 LEU A O 1
ATOM 2046 N N . GLN A 1 258 ? 4.683 0.476 -19.510 1.00 88.19 258 GLN A N 1
ATOM 2047 C CA . GLN A 1 258 ? 5.131 -0.825 -19.026 1.00 88.19 258 GLN A CA 1
ATOM 2048 C C . GLN A 1 258 ? 6.277 -1.377 -19.881 1.00 88.19 258 GLN A C 1
ATOM 2050 O O . GLN A 1 258 ? 7.337 -1.712 -19.353 1.00 88.19 258 GLN A O 1
ATOM 2055 N N . LYS A 1 259 ? 6.125 -1.383 -21.213 1.00 88.94 259 LYS A N 1
ATOM 2056 C CA . LYS A 1 259 ? 7.188 -1.816 -22.137 1.00 88.94 259 LYS A CA 1
ATOM 2057 C C . LYS A 1 259 ? 8.448 -0.961 -22.016 1.00 88.94 259 LYS A C 1
ATOM 2059 O O . LYS A 1 259 ? 9.556 -1.485 -22.098 1.00 88.94 259 LYS A O 1
ATOM 2064 N N . THR A 1 260 ? 8.296 0.351 -21.830 1.00 90.69 260 THR A N 1
ATOM 2065 C CA . THR A 1 260 ? 9.441 1.257 -21.646 1.00 90.69 260 THR A CA 1
ATOM 2066 C C . THR A 1 260 ? 10.177 0.942 -20.345 1.00 90.69 260 THR A C 1
ATOM 2068 O O . THR A 1 260 ? 11.399 0.828 -20.342 1.00 90.69 260 THR A O 1
ATOM 2071 N N . TRP A 1 261 ? 9.437 0.743 -19.256 1.00 92.38 261 TRP A N 1
ATOM 2072 C CA . TRP A 1 261 ? 9.985 0.419 -17.943 1.00 92.38 261 TRP A CA 1
ATOM 2073 C C . TRP A 1 261 ? 10.712 -0.935 -17.924 1.00 92.38 261 TRP A C 1
ATOM 2075 O O . TRP A 1 261 ? 11.798 -1.043 -17.354 1.00 92.38 261 TRP A O 1
ATOM 2085 N N . GLN A 1 262 ? 10.165 -1.954 -18.594 1.00 90.00 262 GLN A N 1
ATOM 2086 C CA . GLN A 1 262 ? 10.772 -3.289 -18.687 1.00 90.00 262 GLN A CA 1
ATOM 2087 C C . GLN A 1 262 ? 12.111 -3.298 -19.431 1.00 90.00 262 GLN A C 1
ATOM 2089 O O . GLN A 1 262 ? 12.984 -4.096 -19.108 1.00 90.00 262 GLN A O 1
ATOM 2094 N N . ARG A 1 263 ? 12.290 -2.405 -20.412 1.00 90.75 263 ARG A N 1
ATOM 2095 C CA . ARG A 1 263 ? 13.553 -2.268 -21.155 1.00 90.75 263 ARG A CA 1
ATOM 2096 C C . ARG A 1 263 ? 14.659 -1.593 -20.342 1.00 90.75 263 ARG A C 1
ATOM 2098 O O . ARG A 1 263 ? 15.821 -1.692 -20.717 1.00 90.75 263 ARG A O 1
ATOM 2105 N N . GLN A 1 264 ? 14.307 -0.880 -19.273 1.00 90.50 264 GLN A N 1
ATOM 2106 C CA . GLN A 1 264 ? 15.261 -0.155 -18.437 1.00 90.50 264 GLN A CA 1
ATOM 2107 C C . GLN A 1 264 ? 15.823 -1.052 -17.339 1.00 90.50 264 GLN A C 1
ATOM 2109 O O . GLN A 1 264 ? 15.079 -1.748 -16.645 1.00 90.50 264 GLN A O 1
ATOM 2114 N N . THR A 1 265 ? 17.134 -0.975 -17.122 1.00 90.19 265 THR A N 1
ATOM 2115 C CA . THR A 1 265 ? 17.784 -1.655 -15.999 1.00 90.19 265 THR A CA 1
ATOM 2116 C C . THR A 1 265 ? 17.548 -0.901 -14.688 1.00 90.19 265 THR A C 1
ATOM 2118 O O . THR A 1 265 ? 17.228 0.289 -14.674 1.00 90.19 265 THR A O 1
ATOM 2121 N N . ALA A 1 266 ? 17.773 -1.559 -13.546 1.00 88.81 266 ALA A N 1
ATOM 2122 C CA . ALA A 1 266 ? 17.708 -0.896 -12.240 1.00 88.81 266 ALA A CA 1
ATOM 2123 C C . ALA A 1 266 ? 18.670 0.309 -12.134 1.00 88.81 266 ALA A C 1
ATOM 2125 O O . ALA A 1 266 ? 18.344 1.306 -11.488 1.00 88.81 266 ALA A O 1
ATOM 2126 N N . SER A 1 267 ? 19.826 0.242 -12.806 1.00 90.81 267 SER A N 1
ATOM 2127 C CA . SER A 1 267 ? 20.802 1.337 -12.868 1.00 90.81 267 SER A CA 1
ATOM 2128 C C . SER A 1 267 ? 20.253 2.548 -13.626 1.00 90.81 267 SER A C 1
ATOM 2130 O O . SER A 1 267 ? 20.371 3.683 -13.151 1.00 90.81 267 SER A O 1
ATOM 2132 N N . ASP A 1 268 ? 19.578 2.312 -14.755 1.00 90.94 268 ASP A N 1
ATOM 2133 C CA . ASP A 1 268 ? 18.945 3.372 -15.547 1.00 90.94 268 ASP A CA 1
ATOM 2134 C C . ASP A 1 268 ? 17.871 4.086 -14.728 1.00 90.94 268 ASP A C 1
ATOM 2136 O O . ASP A 1 268 ? 17.878 5.314 -14.620 1.00 90.94 268 ASP A O 1
ATOM 2140 N N . ARG A 1 269 ? 17.007 3.319 -14.052 1.00 92.12 269 ARG A N 1
ATOM 2141 C CA . ARG A 1 269 ? 15.958 3.868 -13.179 1.00 92.12 269 ARG A CA 1
ATOM 2142 C C . ARG A 1 269 ? 16.550 4.684 -12.033 1.00 92.12 269 ARG A C 1
ATOM 2144 O O . ARG A 1 269 ? 16.098 5.796 -11.769 1.00 92.12 269 ARG A O 1
ATOM 2151 N N . ALA A 1 270 ? 17.622 4.198 -11.405 1.00 90.56 270 ALA A N 1
ATOM 2152 C CA . ALA A 1 270 ? 18.330 4.933 -10.358 1.00 90.56 270 ALA A CA 1
ATOM 2153 C C . ALA A 1 270 ? 18.993 6.221 -10.879 1.00 90.56 270 ALA A C 1
ATOM 2155 O O . ALA A 1 270 ? 19.093 7.212 -10.151 1.00 90.56 270 ALA A O 1
ATOM 2156 N N . LYS A 1 271 ? 19.461 6.242 -12.133 1.00 91.88 271 LYS A N 1
ATOM 2157 C CA . LYS A 1 271 ? 19.976 7.457 -12.779 1.00 91.88 271 LYS A CA 1
ATOM 2158 C C . LYS A 1 271 ? 18.856 8.473 -13.007 1.00 91.88 271 LYS A C 1
ATOM 2160 O O . LYS A 1 271 ? 19.039 9.627 -12.632 1.00 91.88 271 LYS A O 1
ATOM 2165 N N . ILE A 1 272 ? 17.705 8.048 -13.536 1.00 90.44 272 ILE A N 1
ATOM 2166 C CA . ILE A 1 272 ? 16.524 8.913 -13.719 1.00 90.44 272 ILE A CA 1
ATOM 2167 C C . ILE A 1 272 ? 16.052 9.459 -12.368 1.00 90.44 272 ILE A C 1
ATOM 2169 O O . ILE A 1 272 ? 15.918 10.669 -12.213 1.00 90.44 272 ILE A O 1
ATOM 2173 N N . GLY A 1 273 ? 15.909 8.595 -11.360 1.00 89.88 273 GLY A N 1
ATOM 2174 C CA . GLY A 1 273 ? 15.525 9.000 -10.008 1.00 89.88 273 GLY A CA 1
ATOM 2175 C C . GLY A 1 273 ? 16.463 10.055 -9.421 1.00 89.88 273 GLY A C 1
ATOM 2176 O O . GLY A 1 273 ? 15.995 11.064 -8.906 1.00 89.88 273 GLY A O 1
ATOM 2177 N N . ARG A 1 274 ? 17.785 9.892 -9.579 1.00 89.75 274 ARG A N 1
ATOM 2178 C CA . ARG A 1 274 ? 18.768 10.894 -9.130 1.00 89.75 274 ARG A CA 1
ATOM 2179 C C . ARG A 1 274 ? 18.629 12.239 -9.840 1.00 89.75 274 ARG A C 1
ATOM 2181 O O . ARG A 1 274 ? 18.896 13.258 -9.213 1.00 89.75 274 ARG A O 1
ATOM 2188 N N . MET A 1 275 ? 18.252 12.250 -11.118 1.00 90.06 275 MET A N 1
ATOM 2189 C CA . MET A 1 275 ? 18.019 13.491 -11.865 1.00 90.06 275 MET A CA 1
ATOM 2190 C C . MET A 1 275 ? 16.760 14.217 -11.381 1.00 90.06 275 MET A C 1
ATOM 2192 O O . MET A 1 275 ? 16.771 15.436 -11.317 1.00 90.06 275 MET A O 1
ATOM 2196 N N . LEU A 1 276 ? 15.723 13.479 -10.977 1.00 87.62 276 LEU A N 1
ATOM 2197 C CA . LEU A 1 276 ? 14.479 14.034 -10.428 1.00 87.62 276 LEU A CA 1
ATOM 2198 C C . LEU A 1 276 ? 14.630 14.540 -8.987 1.00 87.62 276 LEU A C 1
ATOM 2200 O O . LEU A 1 276 ? 13.912 15.437 -8.556 1.00 87.62 276 LEU A O 1
ATOM 2204 N N . THR A 1 277 ? 15.553 13.948 -8.224 1.00 77.19 277 THR A N 1
ATOM 2205 C CA . THR A 1 277 ? 15.810 14.331 -6.830 1.00 77.19 277 THR A CA 1
ATOM 2206 C C . THR A 1 277 ? 16.874 15.414 -6.664 1.00 77.19 277 THR A C 1
ATOM 2208 O O . THR A 1 277 ? 17.055 15.857 -5.530 1.00 77.19 277 THR A O 1
ATOM 2211 N N . LYS A 1 278 ? 17.528 15.874 -7.737 1.00 66.62 278 LYS A N 1
ATOM 2212 C CA . LYS A 1 278 ? 18.384 17.077 -7.733 1.00 66.62 278 LYS A CA 1
ATOM 2213 C C . LYS A 1 278 ? 17.566 18.350 -7.897 1.00 66.62 278 LYS A C 1
ATOM 2215 O O . LYS A 1 278 ? 17.874 19.321 -7.190 1.00 66.62 278 LYS A O 1
#

pLDDT: mean 83.77, std 12.61, range [36.16, 96.06]

Secondary structure (DSSP, 8-state):
-HHHHHHHHHHHHHHHHHHHHHHHHHHHHHHHHHHHHHHHHHHHHHHHHHH-PPPP---SS--PPS-HHHHHTT----EE---PPPPPHHHHHH-SS-HHHHHHHHHHHHH--EE-----SSS---EEHHHHHHHHHHHH--PPPS-HHHHHH-SS--SS--S---HHHHHHHHHHHHHHHHHHH-S--SPPEEEEE-GGGGGT--S-EEEESSPB--SSHHHHHHHHHHHHHH-SSHHHHHHHHHH-PPP---HHHHHHHHHS-HHHHHHHHHHH--